Protein AF-0000000077597859 (afdb_homodimer)

Radius of gyration: 34.47 Å; Cα contacts (8 Å, |Δi|>4): 537; chains: 2; bounding box: 109×105×82 Å

Structure (mmCIF, N/CA/C/O backbone):
data_AF-0000000077597859-model_v1
#
loop_
_entity.id
_entity.type
_entity.pdbx_description
1 polymer 'Yeast cell wall synthesis Kre9/Knh1-like N-terminal domain-containing protein'
#
loop_
_atom_site.group_PDB
_atom_site.id
_atom_site.type_symbol
_atom_site.label_atom_id
_atom_site.label_alt_id
_atom_site.label_comp_id
_atom_site.label_asym_id
_atom_site.label_entity_id
_atom_site.label_seq_id
_atom_site.pdbx_PDB_ins_code
_atom_site.Cartn_x
_atom_site.Cartn_y
_atom_site.Cartn_z
_atom_site.occupancy
_atom_site.B_iso_or_equiv
_atom_site.auth_seq_id
_atom_site.auth_comp_id
_atom_site.auth_asym_id
_atom_site.auth_atom_id
_atom_site.pdbx_PDB_model_num
ATOM 1 N N . MET A 1 1 ? -82.062 16.297 66.312 1 35.53 1 MET A N 1
ATOM 2 C CA . MET A 1 1 ? -81.438 15.148 65.688 1 35.53 1 MET A CA 1
ATOM 3 C C . MET A 1 1 ? -80.562 15.562 64.5 1 35.53 1 MET A C 1
ATOM 5 O O . MET A 1 1 ? -81.125 15.883 63.438 1 35.53 1 MET A O 1
ATOM 9 N N . ALA A 1 2 ? -79.5 16.297 64.75 1 47.38 2 ALA A N 1
ATOM 10 C CA . ALA A 1 2 ? -78.5 16.922 63.875 1 47.38 2 ALA A CA 1
ATOM 11 C C . ALA A 1 2 ? -77.875 15.883 62.938 1 47.38 2 ALA A C 1
ATOM 13 O O . ALA A 1 2 ? -77.438 14.828 63.375 1 47.38 2 ALA A O 1
ATOM 14 N N . ARG A 1 3 ? -78.438 15.773 61.75 1 41.66 3 ARG A N 1
ATOM 15 C CA . ARG A 1 3 ? -78 14.922 60.688 1 41.66 3 ARG A CA 1
ATOM 16 C C . ARG A 1 3 ? -76.5 15.203 60.312 1 41.66 3 ARG A C 1
ATOM 18 O O . ARG A 1 3 ? -76.188 16.328 59.969 1 41.66 3 ARG A O 1
ATOM 25 N N . THR A 1 4 ? -75.562 14.57 61 1 46.22 4 THR A N 1
ATOM 26 C CA . THR A 1 4 ? -74.125 14.586 60.75 1 46.22 4 THR A CA 1
ATOM 27 C C . THR A 1 4 ? -73.875 14.156 59.312 1 46.22 4 THR A C 1
ATOM 29 O O . THR A 1 4 ? -74.312 13.109 58.875 1 46.22 4 THR A O 1
ATOM 32 N N . TRP A 1 5 ? -73.938 15.148 58.375 1 50.03 5 TRP A N 1
ATOM 33 C CA . TRP A 1 5 ? -73.562 14.852 56.969 1 50.03 5 TRP A CA 1
ATOM 34 C C . TRP A 1 5 ? -72.188 14.195 56.875 1 50.03 5 TRP A C 1
ATOM 36 O O . TRP A 1 5 ? -71.312 14.539 57.625 1 50.03 5 TRP A O 1
ATOM 46 N N . PRO A 1 6 ? -72.125 12.977 56.344 1 50.69 6 PRO A N 1
ATOM 47 C CA . PRO A 1 6 ? -70.875 12.234 56.156 1 50.69 6 PRO A CA 1
ATOM 48 C C . PRO A 1 6 ? -69.875 13 55.344 1 50.69 6 PRO A C 1
ATOM 50 O O . PRO A 1 6 ? -70.188 13.719 54.406 1 50.69 6 PRO A O 1
ATOM 53 N N . THR A 1 7 ? -68.812 13.562 55.969 1 50.19 7 THR A N 1
ATOM 54 C CA . THR A 1 7 ? -67.625 14.203 55.312 1 50.19 7 THR A CA 1
ATOM 55 C C . THR A 1 7 ? -67 13.273 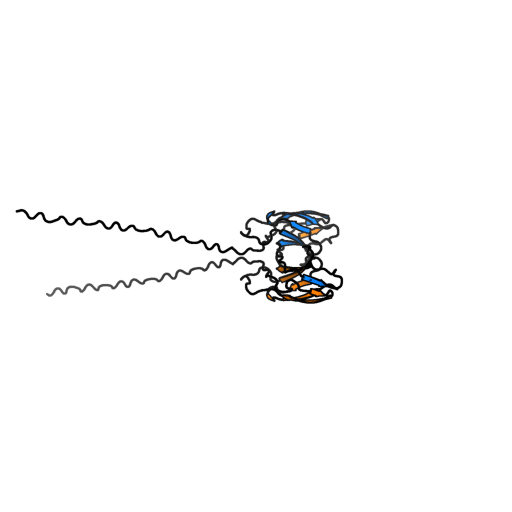54.281 1 50.19 7 THR A C 1
ATOM 57 O O . THR A 1 7 ? -66.688 12.125 54.562 1 50.19 7 THR A O 1
ATOM 60 N N . MET A 1 8 ? -67.5 13.328 53.031 1 46.44 8 MET A N 1
ATOM 61 C CA . MET A 1 8 ? -66.875 12.602 51.906 1 46.44 8 MET A CA 1
ATOM 62 C C . MET A 1 8 ? -65.375 12.828 51.875 1 46.44 8 MET A C 1
ATOM 64 O O . MET A 1 8 ? -64.938 13.969 51.938 1 46.44 8 MET A O 1
ATOM 68 N N . GLN A 1 9 ? -64.5 11.906 52.312 1 47.03 9 GLN A N 1
ATOM 69 C CA . GLN A 1 9 ? -63.031 11.891 52.219 1 47.03 9 GLN A CA 1
ATOM 70 C C . GLN A 1 9 ? -62.562 12.016 50.781 1 47.03 9 GLN A C 1
ATOM 72 O O . GLN A 1 9 ? -63.031 11.273 49.906 1 47.03 9 GLN A O 1
ATOM 77 N N . ALA A 1 10 ? -62.25 13.211 50.281 1 48.88 10 ALA A N 1
ATOM 78 C CA . ALA A 1 10 ? -61.594 13.422 49 1 48.88 10 ALA A CA 1
ATOM 79 C C . ALA A 1 10 ? -60.344 12.57 48.875 1 48.88 10 ALA A C 1
ATOM 81 O O . ALA A 1 10 ? -59.469 12.609 49.75 1 48.88 10 ALA A O 1
ATOM 82 N N . SER A 1 11 ? -60.375 11.328 48.344 1 50.19 11 SER A N 1
ATOM 83 C CA . SER A 1 11 ? -59.25 10.5 48 1 50.19 11 SER A CA 1
ATOM 84 C C . SER A 1 11 ? -58.281 11.25 47.094 1 50.19 11 SER A C 1
ATOM 86 O O . SER A 1 11 ? -58.688 11.852 46.094 1 50.19 11 SER A O 1
ATOM 88 N N . SER A 1 12 ? -57.281 11.992 47.625 1 50.47 12 SER A N 1
ATOM 89 C CA . SER A 1 12 ? -56.156 12.555 46.844 1 50.47 12 SER A CA 1
ATOM 90 C C . SER A 1 12 ? -55.562 11.516 45.906 1 50.47 12 SER A C 1
ATOM 92 O O . SER A 1 12 ? -55.156 10.43 46.344 1 50.47 12 SER A O 1
ATOM 94 N N . PHE A 1 13 ? -55.969 11.344 44.594 1 53.25 13 PHE A N 1
ATOM 95 C CA . PHE A 1 13 ? -55.312 10.562 43.562 1 53.25 13 PHE A CA 1
ATOM 96 C C . PHE A 1 13 ? -53.875 11.047 43.375 1 53.25 13 PHE A C 1
ATOM 98 O O . PHE A 1 13 ? -53.656 12.203 43.031 1 53.25 13 PHE A O 1
ATOM 105 N N . SER A 1 14 ? -52.906 10.664 44.188 1 54.03 14 SER A N 1
ATOM 106 C CA . SER A 1 14 ? -51.5 10.883 43.844 1 54.03 14 SER A CA 1
ATOM 107 C C . SER A 1 14 ? -51.125 10.281 42.5 1 54.03 14 SER A C 1
ATOM 109 O O . SER A 1 14 ? -51.25 9.07 42.312 1 54.03 14 SER A O 1
ATOM 111 N N . ALA A 1 15 ? -51.312 10.977 41.375 1 53.06 15 ALA A N 1
ATOM 112 C CA . ALA A 1 15 ? -50.781 10.555 40.094 1 53.06 15 ALA A CA 1
ATOM 113 C C . ALA A 1 15 ? -49.281 10.242 40.188 1 53.06 15 ALA A C 1
ATOM 115 O O . ALA A 1 15 ? -48.5 11.102 40.594 1 53.06 15 ALA A O 1
ATOM 116 N N . VAL A 1 16 ? -48.906 9.023 40.531 1 57.12 16 VAL A N 1
ATOM 117 C CA . VAL A 1 16 ? -47.531 8.555 40.375 1 57.12 16 VAL A CA 1
ATOM 118 C C . VAL A 1 16 ? -47.031 8.812 38.969 1 57.12 16 VAL A C 1
ATOM 120 O O . VAL A 1 16 ? -47.594 8.273 38 1 57.12 16 VAL A O 1
ATOM 123 N N . LEU A 1 17 ? -46.562 10 38.594 1 59.31 17 LEU A N 1
ATOM 124 C CA . LEU A 1 17 ? -45.844 10.188 37.344 1 59.31 17 LEU A CA 1
ATOM 125 C C . LEU A 1 17 ? -44.719 9.156 37.188 1 59.31 17 LEU A C 1
ATOM 127 O O . LEU A 1 17 ? -43.781 9.164 37.938 1 59.31 17 LEU A O 1
ATOM 131 N N . SER A 1 18 ? -45.062 7.938 36.719 1 59.34 18 SER A N 1
ATOM 132 C CA . SER A 1 18 ? -44 6.996 36.344 1 59.34 18 SER A CA 1
ATOM 133 C C . SER A 1 18 ? -43.031 7.609 35.344 1 59.34 18 SER A C 1
ATOM 135 O O . SER A 1 18 ? -43.469 8.078 34.281 1 59.34 18 SER A O 1
ATOM 137 N N . LEU A 1 19 ? -41.906 8.195 35.75 1 62.03 19 LEU A N 1
ATOM 138 C CA . LEU A 1 19 ? -40.844 8.594 34.875 1 62.03 19 LEU A CA 1
ATOM 139 C C . LEU A 1 19 ? -40.438 7.43 33.969 1 62.03 19 LEU A C 1
ATOM 141 O O . LEU A 1 19 ? -39.938 6.41 34.469 1 62.03 19 LEU A O 1
ATOM 145 N N . LEU A 1 20 ? -41.031 7.246 32.875 1 62.62 20 LEU A N 1
ATOM 146 C CA . LEU A 1 20 ? -40.531 6.34 31.844 1 62.62 20 LEU A CA 1
ATOM 147 C C . LEU A 1 20 ? -39.094 6.676 31.484 1 62.62 20 LEU A C 1
ATOM 149 O O . LEU A 1 20 ? -38.812 7.734 30.922 1 62.62 20 LEU A O 1
ATOM 153 N N . VAL A 1 21 ? -38.062 6.125 32.156 1 61.72 21 VAL A N 1
ATOM 154 C CA . VAL A 1 21 ? -36.688 6.184 31.719 1 61.72 21 VAL A CA 1
ATOM 155 C C . VAL A 1 21 ? -36.562 5.496 30.359 1 61.72 21 VAL A C 1
ATOM 157 O O . VAL A 1 21 ? -36.719 4.281 30.25 1 61.72 21 VAL A O 1
ATOM 160 N N . VAL A 1 22 ? -36.781 6.203 29.25 1 62.19 22 VAL A N 1
ATOM 161 C CA . VAL A 1 22 ? -36.406 5.711 27.938 1 62.19 22 VAL A CA 1
ATOM 162 C C . VAL A 1 22 ? -34.906 5.398 27.891 1 62.19 22 VAL A C 1
ATOM 164 O O . VAL A 1 22 ? -34.094 6.301 28.047 1 62.19 22 VAL A O 1
ATOM 167 N N . ALA A 1 23 ? -34.562 4.141 28.062 1 63.12 23 ALA A N 1
ATOM 168 C CA . ALA A 1 23 ? -33.188 3.688 27.766 1 63.12 23 ALA A CA 1
ATOM 169 C C . ALA A 1 23 ? -32.844 3.969 26.312 1 63.12 23 ALA A C 1
ATOM 171 O O . ALA A 1 23 ? -33.406 3.381 25.391 1 63.12 23 ALA A O 1
ATOM 172 N N . LEU A 1 24 ? -32.312 5.148 25.938 1 62.62 24 LEU A N 1
ATOM 173 C CA . LEU A 1 24 ? -31.688 5.352 24.625 1 62.62 24 LEU A CA 1
ATOM 174 C C . LEU A 1 24 ? -30.594 4.32 24.375 1 62.62 24 LEU A C 1
ATOM 176 O O . LEU A 1 24 ? -29.547 4.352 25.016 1 62.62 24 LEU A O 1
ATOM 180 N N . ALA A 1 25 ? -30.938 3.197 23.875 1 63.53 25 ALA A N 1
ATOM 181 C CA . ALA A 1 25 ? -29.922 2.277 23.359 1 63.53 25 ALA A CA 1
ATOM 182 C C . ALA A 1 25 ? -28.984 2.982 22.375 1 63.53 25 ALA A C 1
ATOM 184 O O . ALA A 1 25 ? -29.422 3.459 21.328 1 63.53 25 ALA A O 1
ATOM 185 N N . SER A 1 26 ? -27.812 3.459 22.781 1 60.69 26 SER A N 1
ATOM 186 C CA . SER A 1 26 ? -26.781 3.957 21.875 1 60.69 26 SER A CA 1
ATOM 187 C C . SER A 1 26 ? -26.453 2.936 20.781 1 60.69 26 SER A C 1
ATOM 189 O O . SER A 1 26 ? -25.953 1.854 21.078 1 60.69 26 SER A O 1
ATOM 191 N N . ILE A 1 27 ? -27.156 2.902 19.719 1 63.97 27 ILE A N 1
ATOM 192 C CA . ILE A 1 27 ? -26.656 2.168 18.562 1 63.97 27 ILE A CA 1
ATOM 193 C C . ILE A 1 27 ? -25.219 2.59 18.266 1 63.97 27 ILE A C 1
ATOM 195 O O . ILE A 1 27 ? -24.953 3.758 17.953 1 63.97 27 ILE A O 1
ATOM 199 N N . VAL A 1 28 ? -24.297 1.981 18.938 1 57.28 28 VAL A N 1
ATOM 200 C CA . VAL A 1 28 ? -22.906 2.189 18.562 1 57.28 28 VAL A CA 1
ATOM 201 C C . VAL A 1 28 ? -22.703 1.793 17.094 1 57.28 28 VAL A C 1
ATOM 203 O O . VAL A 1 28 ? -22.797 0.613 16.75 1 57.28 28 VAL A O 1
ATOM 206 N N . PHE A 1 29 ? -22.969 2.742 16.203 1 62.34 29 PHE A N 1
ATOM 207 C CA . PHE A 1 29 ? -22.484 2.518 14.852 1 62.34 29 PHE A CA 1
ATOM 208 C C . PHE A 1 29 ? -20.969 2.393 14.828 1 62.34 29 PHE A C 1
ATOM 210 O O . PHE A 1 29 ? -20.25 3.273 15.32 1 62.34 29 PHE A O 1
ATOM 217 N N . ALA A 1 30 ? -20.531 1.171 14.75 1 63.47 30 ALA A N 1
ATOM 218 C CA . ALA A 1 30 ? -19.078 1.012 14.57 1 63.47 30 ALA A CA 1
ATOM 219 C C . ALA A 1 30 ? -18.562 1.938 13.477 1 63.47 30 ALA A C 1
ATOM 221 O O . ALA A 1 30 ? -19.094 1.958 12.3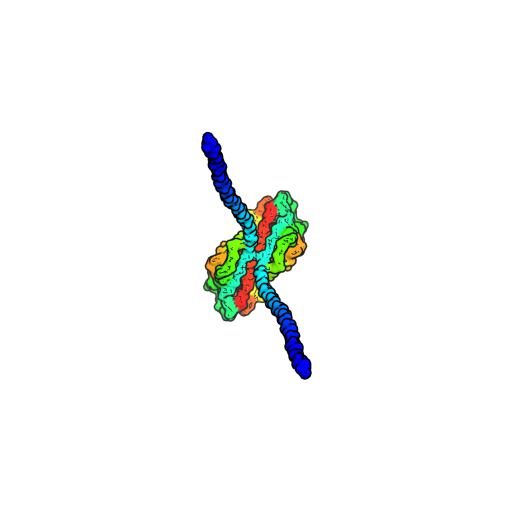67 1 63.47 30 ALA A O 1
ATOM 222 N N . ARG A 1 31 ? -17.781 2.926 13.844 1 71.44 31 ARG A N 1
ATOM 223 C CA . ARG A 1 31 ? -17.156 3.793 12.852 1 71.44 31 ARG A CA 1
ATOM 224 C C . ARG A 1 31 ? -16.312 2.986 11.875 1 71.44 31 ARG A C 1
ATOM 226 O O . ARG A 1 31 ? -15.586 2.074 12.289 1 71.44 31 ARG A O 1
ATOM 233 N N . PRO A 1 32 ? -16.516 3.146 10.672 1 78.06 32 PRO A N 1
ATOM 234 C CA . PRO A 1 32 ? -15.711 2.398 9.695 1 78.06 32 PRO A CA 1
ATOM 235 C C . PRO A 1 32 ? -14.211 2.604 9.883 1 78.06 32 PRO A C 1
ATOM 237 O O . PRO A 1 32 ? -13.766 3.715 10.18 1 78.06 32 PRO A O 1
ATOM 240 N N . THR A 1 33 ? -13.523 1.518 10.023 1 84.19 33 THR A N 1
ATOM 241 C CA . THR A 1 33 ? -12.062 1.599 10.039 1 84.19 33 THR A CA 1
ATOM 242 C C . THR A 1 33 ? -11.547 2.184 8.727 1 84.19 33 THR A C 1
ATOM 244 O O . THR A 1 33 ? -12.219 2.119 7.699 1 84.19 33 THR A O 1
ATOM 247 N N . GLN A 1 34 ? -10.375 2.855 8.836 1 91.5 34 GLN A N 1
ATOM 248 C CA . GLN A 1 34 ? -9.805 3.514 7.668 1 91.5 34 GLN A CA 1
ATOM 249 C C . GLN A 1 34 ? -8.312 3.221 7.547 1 91.5 34 GLN A C 1
ATOM 251 O O . GLN A 1 34 ? -7.637 2.986 8.555 1 91.5 34 GLN A O 1
ATOM 256 N N . ILE A 1 35 ? -7.852 3.197 6.344 1 94.81 35 ILE A N 1
ATOM 257 C CA . ILE A 1 35 ? -6.418 3.154 6.094 1 94.81 35 ILE A CA 1
ATOM 258 C C . ILE A 1 35 ? -5.809 4.535 6.328 1 94.81 35 ILE A C 1
ATOM 260 O O . ILE A 1 35 ? -6.336 5.543 5.852 1 94.81 35 ILE A O 1
ATOM 264 N N . TYR A 1 36 ? -4.766 4.543 7.07 1 96 36 TYR A N 1
ATOM 265 C CA . TYR A 1 36 ? -4.145 5.797 7.477 1 96 36 TYR A CA 1
ATOM 266 C C . TYR A 1 36 ? -2.75 5.938 6.879 1 96 36 TYR A C 1
ATOM 268 O O . TYR A 1 36 ? -1.929 5.023 6.984 1 96 36 TYR A O 1
ATOM 276 N N . VAL A 1 37 ? -2.475 7.043 6.234 1 97.94 37 VAL A N 1
ATOM 277 C CA . VAL A 1 37 ? -1.144 7.391 5.75 1 97.94 37 VAL A CA 1
ATOM 278 C C . VAL A 1 37 ? -0.902 8.891 5.934 1 97.94 37 VAL A C 1
ATOM 280 O O . VAL A 1 37 ? -1.461 9.703 5.199 1 97.94 37 VAL A O 1
ATOM 283 N N . PRO A 1 38 ? -0.101 9.281 6.871 1 98.06 38 PRO A N 1
ATOM 284 C CA . PRO A 1 38 ? 0.152 10.688 7.168 1 98.06 38 PRO A CA 1
ATOM 285 C C . PRO A 1 38 ? 1.161 11.32 6.215 1 98.06 38 PRO A C 1
ATOM 287 O O . PRO A 1 38 ? 1.874 10.609 5.5 1 98.06 38 PRO A O 1
ATOM 290 N N . PRO A 1 39 ? 1.221 12.648 6.145 1 98.25 39 PRO A N 1
ATOM 291 C CA . PRO A 1 39 ? 2.195 13.312 5.273 1 98.25 39 PRO A CA 1
ATOM 292 C C . PRO A 1 39 ? 3.619 13.242 5.824 1 98.25 39 PRO A C 1
ATOM 294 O O . PRO A 1 39 ? 3.826 13.398 7.031 1 98.25 39 PRO A O 1
ATOM 297 N N . LEU A 1 40 ? 4.531 13.039 4.93 1 98.88 40 LEU A N 1
ATOM 298 C CA . LEU A 1 40 ? 5.949 13.039 5.281 1 98.88 40 LEU A CA 1
ATOM 299 C C . LEU A 1 40 ? 6.41 14.438 5.672 1 98.88 40 LEU A C 1
ATOM 301 O O . LEU A 1 40 ? 5.996 15.43 5.059 1 98.88 40 LEU A O 1
ATOM 305 N N . THR A 1 41 ? 7.266 14.469 6.691 1 98.88 41 THR A N 1
ATOM 306 C CA . THR A 1 41 ? 7.832 15.742 7.121 1 98.88 41 THR A CA 1
ATOM 307 C C . THR A 1 41 ? 9.344 15.766 6.902 1 98.88 41 THR A C 1
ATOM 309 O O . THR A 1 41 ? 9.969 16.828 6.953 1 98.88 41 THR A O 1
ATOM 312 N N . SER A 1 42 ? 9.992 14.602 6.742 1 98.75 42 SER A N 1
ATOM 313 C CA . SER A 1 42 ? 11.406 14.469 6.406 1 98.75 42 SER A CA 1
ATOM 314 C C . SER A 1 42 ? 11.633 13.32 5.426 1 98.75 42 SER A C 1
ATOM 316 O O . SER A 1 42 ? 11.062 12.242 5.586 1 98.75 42 SER A O 1
ATOM 318 N N . PRO A 1 43 ? 12.555 13.555 4.441 1 98.81 43 PRO A N 1
ATOM 319 C CA . PRO A 1 43 ? 13.375 14.734 4.141 1 98.81 43 PRO A CA 1
ATOM 320 C C . PRO A 1 43 ? 12.562 15.883 3.549 1 98.81 43 PRO A C 1
ATOM 322 O O . PRO A 1 43 ? 11.555 15.641 2.879 1 98.81 43 PRO A O 1
ATOM 325 N N . SER A 1 44 ? 12.945 17.062 3.816 1 98.56 44 SER A N 1
ATOM 326 C CA . SER A 1 44 ? 12.328 18.234 3.217 1 98.56 44 SER A CA 1
ATOM 327 C C . SER A 1 44 ? 12.859 18.484 1.811 1 98.56 44 SER A C 1
ATOM 329 O O . SER A 1 44 ? 13.875 17.906 1.412 1 98.56 44 SER A O 1
ATOM 331 N N . ALA A 1 45 ? 12.086 19.297 1.095 1 98 45 ALA A N 1
ATOM 332 C CA . ALA A 1 45 ? 12.539 19.703 -0.235 1 98 45 ALA A CA 1
ATOM 333 C C . ALA A 1 45 ? 13.938 20.312 -0.179 1 98 45 ALA A C 1
ATOM 335 O O . ALA A 1 45 ? 14.25 21.094 0.726 1 98 45 ALA A O 1
ATOM 336 N N . GLY A 1 46 ? 14.82 19.859 -1.12 1 96.56 46 GLY A N 1
ATOM 337 C CA . GLY A 1 46 ? 16.156 20.438 -1.222 1 96.56 46 GLY A CA 1
ATOM 338 C C . GLY A 1 46 ? 17.188 19.688 -0.395 1 96.56 46 GLY A C 1
ATOM 339 O O . GLY A 1 46 ? 18.391 19.953 -0.504 1 96.56 46 GLY A O 1
ATOM 340 N N . THR A 1 47 ? 16.734 18.828 0.459 1 98.56 47 THR A N 1
ATOM 341 C CA . THR A 1 47 ? 17.656 18 1.242 1 98.56 47 THR A CA 1
ATOM 342 C C . THR A 1 47 ? 18.562 17.172 0.329 1 98.56 47 THR A C 1
ATOM 344 O O . THR A 1 47 ? 18.156 16.781 -0.762 1 98.56 47 THR A O 1
ATOM 347 N N . SER A 1 48 ? 19.781 16.969 0.717 1 98.75 48 SER A N 1
ATOM 348 C CA . SER A 1 48 ? 20.719 16.078 0.057 1 98.75 48 SER A CA 1
ATOM 349 C C . SER A 1 48 ? 21.172 14.953 0.992 1 98.75 48 SER A C 1
ATOM 351 O O . SER A 1 48 ? 21.672 15.219 2.092 1 98.75 48 SER A O 1
ATOM 353 N N . TRP A 1 49 ? 20.938 13.773 0.63 1 98.81 49 TRP A N 1
ATOM 354 C CA . TRP A 1 49 ? 21.391 12.586 1.351 1 98.81 49 TRP A CA 1
ATOM 355 C C . TRP A 1 49 ? 22.469 11.852 0.565 1 98.81 49 TRP A C 1
ATOM 357 O O . TRP A 1 49 ? 22.531 11.961 -0.662 1 98.81 49 TRP A O 1
ATOM 367 N N . LYS A 1 50 ? 23.297 11.078 1.24 1 98.81 50 LYS A N 1
ATOM 368 C CA . LYS A 1 50 ? 24.359 10.305 0.601 1 98.81 50 LYS A CA 1
ATOM 369 C C . LYS A 1 50 ? 23.953 8.836 0.458 1 98.81 50 LYS A C 1
ATOM 371 O O . LYS A 1 50 ? 23.375 8.258 1.375 1 98.81 50 LYS A O 1
ATOM 376 N N . ALA A 1 51 ? 24.375 8.297 -0.667 1 98.5 51 ALA A N 1
ATOM 377 C CA . ALA A 1 51 ? 24.234 6.852 -0.8 1 98.5 51 ALA A CA 1
ATOM 378 C C . ALA A 1 51 ? 24.953 6.121 0.328 1 98.5 51 ALA A C 1
ATOM 380 O O . ALA A 1 51 ? 26.062 6.52 0.723 1 98.5 51 ALA A O 1
ATOM 381 N N . GLY A 1 52 ? 24.25 5.137 0.851 1 98.62 52 GLY A N 1
ATOM 382 C CA . GLY A 1 52 ? 24.844 4.379 1.944 1 98.62 52 GLY A CA 1
ATOM 383 C C . GLY A 1 52 ? 24.578 4.992 3.307 1 98.62 52 GLY A C 1
ATOM 384 O O . GLY A 1 52 ? 24.797 4.352 4.336 1 98.62 52 GLY A O 1
ATOM 385 N N . GLY A 1 53 ? 24.109 6.164 3.387 1 98.75 53 GLY A N 1
ATOM 386 C CA . GLY A 1 53 ? 23.859 6.867 4.633 1 98.75 53 GLY A CA 1
ATOM 387 C C . GLY A 1 53 ? 22.594 6.402 5.332 1 98.75 53 GLY A C 1
ATOM 388 O O . GLY A 1 53 ? 21.688 5.84 4.695 1 98.75 53 GLY A O 1
ATOM 389 N N . ARG A 1 54 ? 22.578 6.672 6.66 1 98.81 54 ARG A N 1
ATOM 390 C CA . ARG A 1 54 ? 21.406 6.41 7.488 1 98.81 54 ARG A CA 1
ATOM 391 C C . ARG A 1 54 ? 20.703 7.707 7.871 1 98.81 54 ARG A C 1
ATOM 393 O O . ARG A 1 54 ? 21.359 8.695 8.219 1 98.81 54 ARG A O 1
ATOM 400 N N . TYR A 1 55 ? 19.391 7.664 7.773 1 98.88 55 TYR A N 1
ATOM 401 C CA . TYR A 1 55 ? 18.641 8.891 8 1 98.88 55 TYR A CA 1
ATOM 402 C C . TYR A 1 55 ? 17.297 8.586 8.641 1 98.88 55 TYR A C 1
ATOM 404 O O . TYR A 1 55 ? 16.734 7.504 8.445 1 98.88 55 TYR A O 1
ATOM 412 N N . ASN A 1 56 ? 16.781 9.57 9.422 1 98.81 56 ASN A N 1
ATOM 413 C CA . ASN A 1 56 ? 15.43 9.484 9.961 1 98.81 56 ASN A CA 1
ATOM 414 C C . ASN A 1 56 ? 14.398 10.039 8.992 1 98.81 56 ASN A C 1
ATOM 416 O O . ASN A 1 56 ? 14.523 11.18 8.523 1 98.81 56 ASN A O 1
ATOM 420 N N . VAL A 1 57 ? 13.523 9.211 8.648 1 98.94 57 VAL A N 1
ATOM 421 C CA . VAL A 1 57 ? 12.305 9.625 7.957 1 98.94 57 VAL A CA 1
ATOM 422 C C . VAL A 1 57 ? 11.195 9.898 8.969 1 98.94 57 VAL A C 1
ATOM 424 O O . VAL A 1 57 ? 10.93 9.07 9.844 1 98.94 57 VAL A O 1
ATOM 427 N N . THR A 1 58 ? 10.602 11.078 8.914 1 98.94 58 THR A N 1
ATOM 428 C CA . THR A 1 58 ? 9.547 11.414 9.867 1 98.94 58 THR A CA 1
ATOM 429 C C . THR A 1 58 ? 8.258 11.789 9.133 1 98.94 58 THR A C 1
ATOM 431 O O . THR A 1 58 ? 8.289 12.148 7.953 1 98.94 58 THR A O 1
ATOM 434 N N . TRP A 1 59 ? 7.141 11.75 9.781 1 98.88 59 TRP A N 1
ATOM 435 C CA . TRP A 1 59 ? 5.824 12.141 9.289 1 98.88 59 TRP A CA 1
ATOM 436 C C . TRP A 1 59 ? 4.941 12.641 10.43 1 98.88 59 TRP A C 1
ATOM 438 O O . TRP A 1 59 ? 5.25 12.422 11.602 1 98.88 59 TRP A O 1
ATOM 448 N N . ASP A 1 60 ? 3.902 13.32 10.062 1 98.69 60 ASP A N 1
ATOM 449 C CA . ASP A 1 60 ? 3.035 13.992 11.031 1 98.69 60 ASP A CA 1
ATOM 450 C C . ASP A 1 60 ? 1.882 13.086 11.453 1 98.69 60 ASP A C 1
ATOM 452 O O . A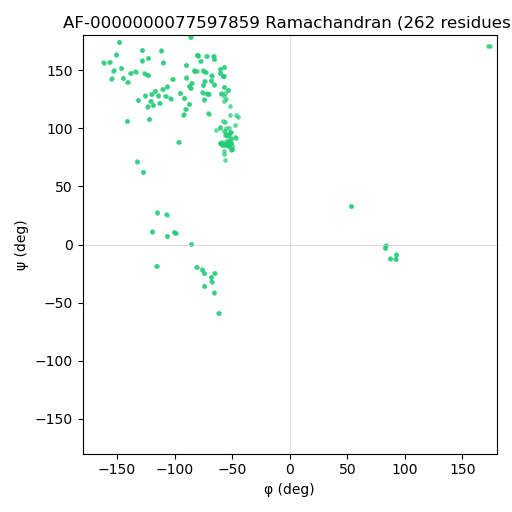SP A 1 60 ? 0.942 12.867 10.688 1 98.69 60 ASP A O 1
ATOM 456 N N . THR A 1 61 ? 1.851 12.617 12.758 1 98.19 61 THR A N 1
ATOM 457 C CA . THR A 1 61 ? 0.801 11.727 13.242 1 98.19 61 THR A CA 1
ATOM 458 C C . THR A 1 61 ? -0.153 12.469 14.172 1 98.19 61 THR A C 1
ATOM 460 O O . THR A 1 61 ? -0.804 11.859 15.023 1 98.19 61 THR A O 1
ATOM 463 N N . SER A 1 62 ? -0.275 13.688 14.039 1 97.38 62 SER A N 1
ATOM 464 C CA . SER A 1 62 ? -1.011 14.508 14.992 1 97.38 62 SER A CA 1
ATOM 465 C C . SER A 1 62 ? -2.518 14.352 14.812 1 97.38 62 SER A C 1
ATOM 467 O O . SER A 1 62 ? -3.293 14.703 15.703 1 97.38 62 SER A O 1
ATOM 469 N N . LYS A 1 63 ? -2.979 13.914 13.633 1 93.25 63 LYS A N 1
ATOM 470 C CA . LYS A 1 63 ? -4.406 13.797 13.359 1 93.25 63 LYS A CA 1
ATOM 471 C C . LYS A 1 63 ? -4.758 12.406 12.844 1 93.25 63 LYS A C 1
ATOM 473 O O . LYS A 1 63 ? -5.312 12.258 11.758 1 93.25 63 LYS A O 1
ATOM 478 N N . PRO A 1 64 ? -4.535 11.43 13.656 1 93.75 64 PRO A N 1
ATOM 479 C CA . PRO A 1 64 ? -4.922 10.086 13.219 1 93.75 64 PRO A CA 1
ATOM 480 C C . PRO A 1 64 ? -6.43 9.859 13.281 1 93.75 64 PRO A C 1
ATOM 482 O O . PRO A 1 64 ? -7.129 10.523 14.047 1 93.75 64 PRO A O 1
ATOM 485 N N . PRO A 1 65 ? -6.91 9.016 12.391 1 90.94 65 PRO A N 1
ATOM 486 C CA . PRO A 1 65 ? -8.305 8.602 12.578 1 90.94 65 PRO A CA 1
ATOM 487 C C . PRO A 1 65 ? -8.508 7.773 13.844 1 90.94 65 PRO A C 1
ATOM 489 O O . PRO A 1 65 ? -7.539 7.293 14.438 1 90.94 65 PRO A O 1
ATOM 492 N N . GLU A 1 66 ? -9.703 7.688 14.258 1 87.06 66 GLU A N 1
ATOM 493 C CA . GLU A 1 66 ? -10.023 6.953 15.477 1 87.06 66 GLU A CA 1
ATOM 494 C C . GLU A 1 66 ? -9.734 5.461 15.312 1 87.06 66 GLU A C 1
ATOM 496 O O . GLU A 1 66 ? -9.258 4.812 16.25 1 87.06 66 GLU A O 1
ATOM 501 N N . ASP A 1 67 ? -10.078 4.953 14.141 1 91.69 67 ASP A N 1
ATOM 502 C CA . ASP A 1 67 ? -9.891 3.525 13.898 1 91.69 67 ASP A CA 1
ATOM 503 C C . ASP A 1 67 ? -9.023 3.287 12.664 1 91.69 67 ASP A C 1
ATOM 505 O O . ASP A 1 67 ? -9.398 3.668 11.555 1 91.69 67 ASP A O 1
ATOM 509 N N . ILE A 1 68 ? -7.922 2.674 12.891 1 94.75 68 ILE A N 1
ATOM 510 C CA . ILE A 1 68 ? -7 2.326 11.812 1 94.75 68 ILE A CA 1
ATOM 511 C C . ILE A 1 68 ? -7.129 0.842 11.484 1 94.75 68 ILE A C 1
ATOM 513 O O . ILE A 1 68 ? -7.02 -0.01 12.367 1 94.75 68 ILE A O 1
ATOM 517 N N . THR A 1 69 ? -7.379 0.589 10.227 1 94.12 69 THR A N 1
ATOM 518 C CA . THR A 1 69 ? -7.586 -0.782 9.773 1 94.12 69 THR A CA 1
ATOM 519 C C . THR A 1 69 ? -6.34 -1.627 10.016 1 94.12 69 THR A C 1
ATOM 521 O O . THR A 1 69 ? -6.414 -2.684 10.648 1 94.12 69 THR A O 1
ATOM 524 N N . ASN A 1 70 ? -5.168 -1.263 9.453 1 96.25 70 ASN A N 1
ATOM 525 C CA . ASN A 1 70 ? -3.842 -1.849 9.625 1 96.25 70 ASN A CA 1
ATOM 526 C C . ASN A 1 70 ? -2.818 -0.803 10.055 1 96.25 70 ASN A C 1
ATOM 528 O O . ASN A 1 70 ? -2.645 0.216 9.383 1 96.25 70 ASN A O 1
ATOM 532 N N . ASP A 1 71 ? -2.082 -1.013 11.078 1 97.56 71 ASP A N 1
ATOM 533 C CA . ASP A 1 71 ? -1.278 0.047 11.68 1 97.56 71 ASP A CA 1
ATOM 534 C C . ASP A 1 71 ? 0.177 -0.042 11.227 1 97.56 71 ASP A C 1
ATOM 536 O O . ASP A 1 71 ? 1.059 0.576 11.828 1 97.56 71 ASP A O 1
ATOM 540 N N . ARG A 1 72 ? 0.472 -0.863 10.258 1 98.5 72 ARG A N 1
ATOM 541 C CA . ARG A 1 72 ? 1.837 -1.013 9.758 1 98.5 72 ARG A CA 1
ATOM 542 C C . ARG A 1 72 ? 2.113 -0.039 8.617 1 98.5 72 ARG A C 1
ATOM 544 O O . ARG A 1 72 ? 1.186 0.426 7.957 1 98.5 72 ARG A O 1
ATOM 551 N N . GLY A 1 73 ? 3.348 0.33 8.406 1 98.75 73 GLY A N 1
ATOM 552 C CA . GLY A 1 73 ? 3.775 1.221 7.34 1 98.75 73 GLY A CA 1
ATOM 553 C C . GLY A 1 73 ? 4.914 0.656 6.512 1 98.75 73 GLY A C 1
ATOM 554 O O . GLY A 1 73 ? 5.48 -0.385 6.852 1 98.75 73 GLY A O 1
ATOM 555 N N . ARG A 1 74 ? 5.125 1.327 5.414 1 98.81 74 ARG A N 1
ATOM 556 C CA . ARG A 1 74 ? 6.215 1.048 4.484 1 98.81 74 ARG A CA 1
ATOM 557 C C . ARG A 1 74 ? 6.742 2.332 3.857 1 98.81 74 ARG A C 1
ATOM 559 O O . ARG A 1 74 ? 5.965 3.24 3.545 1 98.81 74 ARG A O 1
ATOM 566 N N . VAL A 1 75 ? 8.047 2.402 3.639 1 98.94 75 VAL A N 1
ATOM 567 C CA . VAL A 1 75 ? 8.688 3.504 2.928 1 98.94 75 VAL A CA 1
ATOM 568 C C . VAL A 1 75 ? 9.414 2.973 1.693 1 98.94 75 VAL A C 1
ATOM 570 O O . VAL A 1 75 ? 10.227 2.047 1.793 1 98.94 75 VAL A O 1
ATOM 573 N N . VAL A 1 76 ? 9.125 3.607 0.604 1 98.75 76 VAL A N 1
ATOM 574 C CA . VAL A 1 76 ? 9.766 3.223 -0.65 1 98.75 76 VAL A CA 1
ATOM 575 C C . VAL A 1 76 ? 10.422 4.445 -1.29 1 98.75 76 VAL A C 1
ATOM 577 O O . VAL A 1 76 ? 9.977 5.578 -1.082 1 98.75 76 VAL A O 1
ATOM 580 N N . LEU A 1 77 ? 11.531 4.113 -1.953 1 98.81 77 LEU A N 1
ATOM 581 C CA . LEU A 1 77 ? 12.203 5.133 -2.748 1 98.81 77 LEU A CA 1
ATOM 582 C C . LEU A 1 77 ? 11.602 5.219 -4.145 1 98.81 77 LEU A C 1
ATOM 584 O O . LEU A 1 77 ? 11.328 4.195 -4.773 1 98.81 77 LEU A O 1
ATOM 588 N N . ALA A 1 78 ? 11.359 6.414 -4.594 1 98.56 78 ALA A N 1
ATOM 589 C CA . ALA A 1 78 ? 10.906 6.656 -5.965 1 98.56 78 ALA A CA 1
ATOM 590 C C . ALA A 1 78 ? 11.859 7.609 -6.688 1 98.56 78 ALA A C 1
ATOM 592 O O . ALA A 1 78 ? 12.469 8.477 -6.066 1 98.56 78 ALA A O 1
ATOM 593 N N . ARG A 1 79 ? 11.977 7.359 -7.922 1 97.44 79 ARG A N 1
ATOM 594 C CA . ARG A 1 79 ? 12.688 8.258 -8.82 1 97.44 79 ARG A CA 1
ATOM 595 C C . ARG A 1 79 ? 11.875 8.539 -10.078 1 97.44 79 ARG A C 1
ATOM 597 O O . ARG A 1 79 ? 11.469 7.613 -10.781 1 97.44 79 ARG A O 1
ATOM 604 N N . ASP A 1 80 ? 11.641 9.797 -10.344 1 94.44 80 ASP A N 1
ATOM 605 C CA . ASP A 1 80 ? 10.852 10.211 -11.508 1 94.44 80 ASP A CA 1
ATOM 606 C C . ASP A 1 80 ? 9.5 9.5 -11.531 1 94.44 80 ASP A C 1
ATOM 608 O O . ASP A 1 80 ? 9.078 9.008 -12.578 1 94.44 80 ASP A O 1
ATOM 612 N N . GLY A 1 81 ? 8.945 9.234 -10.367 1 92.38 81 GLY A N 1
ATOM 613 C CA . GLY A 1 81 ? 7.605 8.688 -10.258 1 92.38 81 GLY A CA 1
ATOM 614 C C . GLY A 1 81 ? 7.582 7.172 -10.211 1 92.38 81 GLY A C 1
ATOM 615 O O . GLY A 1 81 ? 6.531 6.57 -9.984 1 92.38 81 GLY A O 1
ATOM 616 N N . LEU A 1 82 ? 8.742 6.59 -10.445 1 95.5 82 LEU A N 1
ATOM 617 C CA . LEU A 1 82 ? 8.82 5.133 -10.414 1 95.5 82 LEU A CA 1
ATOM 618 C C . LEU A 1 82 ? 9.172 4.633 -9.023 1 95.5 82 LEU A C 1
ATOM 620 O O . LEU A 1 82 ? 10.258 4.914 -8.516 1 95.5 82 LEU A O 1
ATOM 624 N N . GLN A 1 83 ? 8.273 3.889 -8.422 1 97.75 83 GLN A N 1
ATOM 625 C CA . GLN A 1 83 ? 8.43 3.393 -7.055 1 97.75 83 GLN A CA 1
ATOM 626 C C . GLN A 1 83 ? 9.172 2.057 -7.035 1 97.75 83 GLN A C 1
ATOM 628 O O . GLN A 1 83 ? 8.93 1.195 -7.883 1 97.75 83 GLN A O 1
ATOM 633 N N . ASP A 1 84 ? 10.094 1.906 -6.129 1 97.69 84 ASP A N 1
ATOM 634 C CA . ASP A 1 84 ? 10.797 0.639 -5.977 1 97.69 84 ASP A CA 1
ATOM 635 C C . ASP A 1 84 ? 10.18 -0.211 -4.871 1 97.69 84 ASP A C 1
ATOM 637 O O . ASP A 1 84 ? 10.68 -0.241 -3.748 1 97.69 84 ASP A O 1
ATOM 641 N N . HIS A 1 85 ? 9.195 -1.011 -5.246 1 97.5 85 HIS A N 1
ATOM 642 C CA . HIS A 1 85 ? 8.484 -1.846 -4.281 1 97.5 85 HIS A CA 1
ATOM 643 C C . HIS A 1 85 ? 9.266 -3.115 -3.971 1 97.5 85 HIS A C 1
ATOM 645 O O . HIS A 1 85 ? 8.984 -3.799 -2.984 1 97.5 85 HIS A O 1
ATOM 651 N N . ALA A 1 86 ? 10.188 -3.482 -4.812 1 96.75 86 ALA A N 1
ATOM 652 C CA . ALA A 1 86 ? 10.969 -4.699 -4.621 1 96.75 86 ALA A CA 1
ATOM 653 C C . ALA A 1 86 ? 12 -4.52 -3.512 1 96.75 86 ALA A C 1
ATOM 655 O O . ALA A 1 86 ? 12.422 -5.492 -2.881 1 96.75 86 ALA A O 1
ATOM 656 N N . HIS A 1 87 ? 12.406 -3.254 -3.25 1 97.81 87 HIS A N 1
ATOM 657 C CA . HIS A 1 87 ? 13.406 -2.955 -2.232 1 97.81 87 HIS A CA 1
ATOM 658 C C . HIS A 1 87 ? 12.961 -1.808 -1.335 1 97.81 87 HIS A C 1
ATOM 660 O O . HIS A 1 87 ? 13.539 -0.721 -1.372 1 97.81 87 HIS A O 1
ATOM 666 N N . PRO A 1 88 ? 12.008 -2.039 -0.505 1 98.69 88 PRO A N 1
ATOM 667 C CA . PRO A 1 88 ? 11.609 -0.969 0.413 1 98.69 88 PRO A CA 1
ATOM 668 C C . PRO A 1 88 ? 12.742 -0.53 1.336 1 98.69 88 PRO A C 1
ATOM 670 O O . PRO A 1 88 ? 13.578 -1.351 1.733 1 98.69 88 PRO A O 1
ATOM 673 N N . LEU A 1 89 ? 12.727 0.726 1.659 1 98.94 89 LEU A N 1
ATOM 674 C CA . LEU A 1 89 ? 13.719 1.216 2.605 1 98.94 89 LEU A CA 1
ATOM 675 C C . LEU A 1 89 ? 13.391 0.766 4.023 1 98.94 89 LEU A C 1
ATOM 677 O O . LEU A 1 89 ? 14.289 0.554 4.84 1 98.94 89 LEU A O 1
ATOM 681 N N . ALA A 1 90 ? 12.172 0.694 4.387 1 98.88 90 ALA A N 1
ATOM 682 C CA . ALA A 1 90 ? 11.648 0.193 5.656 1 98.88 90 ALA A CA 1
ATOM 683 C C . ALA A 1 90 ? 10.227 -0.339 5.496 1 98.88 90 ALA A C 1
ATOM 685 O O . ALA A 1 90 ? 9.469 0.151 4.66 1 98.88 90 ALA A O 1
ATOM 686 N N . GLU A 1 91 ? 9.875 -1.308 6.277 1 98.44 91 GLU A N 1
ATOM 687 C CA . GLU A 1 91 ? 8.516 -1.844 6.25 1 98.44 91 GLU A CA 1
ATOM 688 C C . GLU A 1 91 ? 8.164 -2.521 7.57 1 98.44 91 GLU A C 1
ATOM 690 O O . GLU A 1 91 ? 9.055 -2.904 8.336 1 98.44 91 GLU A O 1
ATOM 695 N N . GLY A 1 92 ? 6.828 -2.613 7.82 1 98.31 92 GLY A N 1
ATOM 696 C CA . GLY A 1 92 ? 6.316 -3.355 8.961 1 98.31 92 GLY A CA 1
ATOM 697 C C . GLY A 1 92 ? 6.332 -2.553 10.25 1 98.31 92 GLY A C 1
ATOM 698 O O . GLY A 1 92 ? 5.883 -3.035 11.289 1 98.31 92 GLY A O 1
ATOM 699 N N . PHE A 1 93 ? 6.84 -1.349 10.242 1 98.81 93 PHE A N 1
ATOM 700 C CA . PHE A 1 93 ? 6.863 -0.506 11.43 1 98.81 93 PHE A CA 1
ATOM 701 C C . PHE A 1 93 ? 5.465 0.003 11.766 1 98.81 93 PHE A C 1
ATOM 703 O O . PHE A 1 93 ? 4.566 -0.041 10.922 1 98.81 93 PHE A O 1
ATOM 710 N N . LEU A 1 94 ? 5.32 0.472 13.039 1 98.69 94 LEU A N 1
ATOM 711 C CA . LEU A 1 94 ? 4.051 1.084 13.414 1 98.69 94 LEU A CA 1
ATOM 712 C C . LEU A 1 94 ? 3.922 2.48 12.812 1 98.69 94 LEU A C 1
ATOM 714 O O . LEU A 1 94 ? 4.777 3.34 13.039 1 98.69 94 LEU A O 1
ATOM 718 N N . ILE A 1 95 ? 2.863 2.695 12.102 1 98.62 95 ILE A N 1
ATOM 719 C CA . ILE A 1 95 ? 2.682 3.949 11.375 1 98.62 95 ILE A CA 1
ATOM 720 C C . ILE A 1 95 ? 2.543 5.102 12.367 1 98.62 95 ILE A C 1
ATOM 722 O O . ILE A 1 95 ? 2.891 6.242 12.055 1 98.62 95 ILE A O 1
ATOM 726 N N . LEU A 1 96 ? 2.119 4.852 13.57 1 98.56 96 LEU A N 1
ATOM 727 C CA . LEU A 1 96 ? 1.898 5.891 14.57 1 98.56 96 LEU A CA 1
ATOM 728 C C . LEU A 1 96 ? 3.191 6.215 15.312 1 98.56 96 LEU A C 1
ATOM 730 O O . LEU A 1 96 ? 3.23 7.145 16.125 1 98.56 96 LEU A O 1
ATOM 734 N N . ASP A 1 97 ? 4.281 5.562 14.961 1 98.62 97 ASP A N 1
ATOM 735 C CA . ASP A 1 97 ? 5.574 5.895 15.555 1 98.62 97 ASP A CA 1
ATOM 736 C C . ASP A 1 97 ? 6.051 7.27 15.102 1 98.62 97 ASP A C 1
ATOM 738 O O . ASP A 1 97 ? 6.82 7.93 15.805 1 98.62 97 ASP A O 1
ATOM 742 N N . GLY A 1 98 ? 5.656 7.621 13.875 1 98.88 98 GLY A N 1
ATOM 743 C CA . GLY A 1 98 ? 5.973 8.953 13.383 1 98.88 98 GLY A CA 1
ATOM 744 C C . GLY A 1 98 ? 7.375 9.062 12.82 1 98.88 98 GLY A C 1
ATOM 745 O O . GLY A 1 98 ? 7.789 10.141 12.375 1 98.88 98 GLY A O 1
ATOM 746 N N . ARG A 1 99 ? 8.117 7.992 12.867 1 98.88 99 ARG A N 1
ATOM 747 C CA . ARG A 1 99 ? 9.484 8.008 12.367 1 98.88 99 ARG A CA 1
ATOM 748 C C . ARG A 1 99 ? 9.992 6.594 12.109 1 98.88 99 ARG A C 1
ATOM 750 O O . ARG A 1 99 ? 9.484 5.633 12.688 1 98.88 99 ARG A O 1
ATOM 757 N N . VAL A 1 100 ? 10.945 6.465 11.258 1 98.94 100 VAL A 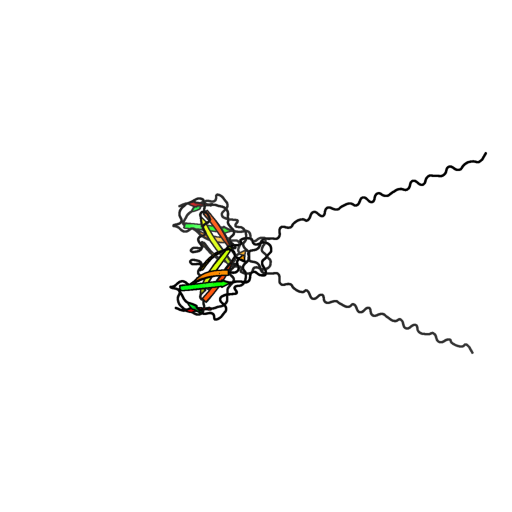N 1
ATOM 758 C CA . VAL A 1 100 ? 11.711 5.242 11.031 1 98.94 100 VAL A CA 1
ATOM 759 C C . VAL A 1 100 ? 13.086 5.59 10.469 1 98.94 100 VAL A C 1
ATOM 761 O O . VAL A 1 100 ? 13.227 6.555 9.711 1 98.94 100 VAL A O 1
ATOM 764 N N . GLU A 1 101 ? 14.07 4.871 10.867 1 98.94 101 GLU A N 1
ATOM 765 C CA . GLU A 1 101 ? 15.383 5.035 10.266 1 98.94 101 GLU A CA 1
ATOM 766 C C . GLU A 1 101 ? 15.523 4.195 8.992 1 98.94 101 GLU A C 1
ATOM 768 O O . GLU A 1 101 ? 15.086 3.043 8.961 1 98.94 101 GLU A O 1
ATOM 773 N N . VAL A 1 102 ? 16.156 4.816 8.008 1 98.94 102 VAL A N 1
ATOM 774 C CA . VAL A 1 102 ? 16.375 4.098 6.758 1 98.94 102 VAL A CA 1
ATOM 775 C C . VAL A 1 102 ? 17.844 4.18 6.363 1 98.94 102 VAL A C 1
ATOM 777 O O . VAL A 1 102 ? 18.578 5.059 6.836 1 98.94 102 VAL A O 1
ATOM 780 N N . THR A 1 103 ? 18.234 3.236 5.543 1 98.88 103 THR A N 1
ATOM 781 C CA . THR A 1 103 ? 19.531 3.279 4.875 1 98.88 103 THR A CA 1
ATOM 782 C C . THR A 1 103 ? 19.375 3.449 3.369 1 98.88 103 THR A C 1
ATOM 784 O O . THR A 1 103 ? 18.656 2.674 2.729 1 98.88 103 THR A O 1
ATOM 787 N N . ILE A 1 104 ? 19.953 4.484 2.861 1 98.88 104 ILE A N 1
ATOM 788 C CA . ILE A 1 104 ? 19.969 4.621 1.409 1 98.88 104 ILE A CA 1
ATOM 789 C C . ILE A 1 104 ? 20.938 3.598 0.809 1 98.88 104 ILE A C 1
ATOM 791 O O . ILE A 1 104 ? 22.094 3.496 1.231 1 98.88 104 ILE A O 1
ATOM 795 N N . PRO A 1 105 ? 20.422 2.861 -0.212 1 98.25 105 PRO A N 1
ATOM 796 C CA . PRO A 1 105 ? 21.328 1.855 -0.789 1 98.25 105 PRO A CA 1
ATOM 797 C C . PRO A 1 105 ? 22.625 2.457 -1.324 1 98.25 105 PRO A C 1
ATOM 799 O O . PRO A 1 105 ? 22.609 3.543 -1.911 1 98.25 105 PRO A O 1
ATOM 802 N N . LYS A 1 106 ? 23.672 1.694 -1.168 1 97.88 106 LYS A N 1
ATOM 803 C CA . LYS A 1 106 ? 25 2.184 -1.562 1 97.88 106 LYS A CA 1
ATOM 804 C C . LYS A 1 106 ? 25.094 2.324 -3.078 1 97.88 106 LYS A C 1
ATOM 806 O O . LYS A 1 106 ? 25.844 3.172 -3.58 1 97.88 106 LYS A O 1
ATOM 811 N N . ASP A 1 107 ? 24.359 1.561 -3.807 1 97.19 107 ASP A N 1
ATOM 812 C CA . ASP A 1 107 ? 24.531 1.484 -5.254 1 97.19 107 ASP A CA 1
ATOM 813 C C . ASP A 1 107 ? 23.469 2.334 -5.969 1 97.19 107 ASP A C 1
ATOM 815 O O . ASP A 1 107 ? 23.328 2.248 -7.188 1 97.19 107 ASP A O 1
ATOM 819 N N . VAL A 1 108 ? 22.781 3.117 -5.188 1 96.88 108 VAL A N 1
ATOM 820 C CA . VAL A 1 108 ? 21.781 3.98 -5.797 1 96.88 108 VAL A CA 1
ATOM 821 C C . VAL A 1 108 ? 22.453 5.012 -6.695 1 96.88 108 VAL A C 1
ATOM 823 O O . VAL A 1 108 ? 23.516 5.555 -6.344 1 96.88 108 VAL A O 1
ATOM 826 N N . GLN A 1 109 ? 21.859 5.25 -7.879 1 96.69 109 GLN A N 1
ATOM 827 C CA . GLN A 1 109 ? 22.391 6.281 -8.766 1 96.69 109 GLN A CA 1
ATOM 828 C C . GLN A 1 109 ? 22.125 7.676 -8.211 1 96.69 109 GLN A C 1
ATOM 830 O O . GLN A 1 109 ? 21 7.992 -7.832 1 96.69 109 GLN A O 1
ATOM 835 N N . PRO A 1 110 ? 23.203 8.445 -8.172 1 97.88 110 PRO A N 1
ATOM 836 C CA . PRO A 1 110 ? 22.953 9.828 -7.738 1 97.88 110 PRO A CA 1
ATOM 837 C C . PRO A 1 110 ? 21.922 10.539 -8.609 1 97.88 110 PRO A C 1
ATOM 839 O O . PRO A 1 110 ? 21.734 10.18 -9.773 1 97.88 110 PRO A O 1
ATOM 842 N N . GLY A 1 111 ? 21.234 11.523 -8.008 1 97.94 111 GLY A N 1
ATOM 843 C CA . GLY A 1 111 ? 20.219 12.273 -8.734 1 97.94 111 GLY A CA 1
ATOM 844 C C . GLY A 1 111 ? 19.422 13.219 -7.859 1 97.94 111 GLY A C 1
ATOM 845 O O . GLY A 1 111 ? 19.516 13.164 -6.633 1 97.94 111 GLY A O 1
ATOM 846 N N . ASN A 1 112 ? 18.594 14.086 -8.484 1 97.56 112 ASN A N 1
ATOM 847 C CA . ASN A 1 112 ? 17.891 15.125 -7.75 1 97.56 112 ASN A CA 1
ATOM 848 C C . ASN A 1 112 ? 16.375 14.984 -7.879 1 97.56 112 ASN A C 1
ATOM 850 O O . ASN A 1 112 ? 15.633 15.891 -7.516 1 97.56 112 ASN A O 1
ATOM 854 N N . ALA A 1 113 ? 15.961 13.93 -8.367 1 97.5 113 ALA A N 1
ATOM 855 C CA . ALA A 1 113 ? 14.531 13.727 -8.602 1 97.5 113 ALA A CA 1
ATOM 856 C C . ALA A 1 113 ? 13.984 12.594 -7.742 1 97.5 113 ALA A C 1
ATOM 858 O O . ALA A 1 113 ? 13.047 11.898 -8.133 1 97.5 113 ALA A O 1
ATOM 859 N N . TYR A 1 114 ? 14.664 12.414 -6.59 1 98.69 114 TYR A N 1
ATOM 860 C CA . TYR A 1 114 ? 14.219 11.352 -5.695 1 98.69 114 TYR A CA 1
ATOM 861 C C . TYR A 1 114 ? 13.062 11.82 -4.82 1 98.69 114 TYR A C 1
ATOM 863 O O . TYR A 1 114 ? 12.945 13.016 -4.523 1 98.69 114 TYR A O 1
ATOM 871 N N . GLN A 1 115 ? 12.195 10.945 -4.449 1 98.75 115 GLN A N 1
ATOM 872 C CA . GLN A 1 115 ? 11.156 11.117 -3.439 1 98.75 115 GLN A CA 1
ATOM 873 C C . GLN A 1 115 ? 11.039 9.883 -2.557 1 98.75 115 GLN A C 1
ATOM 875 O O . GLN A 1 115 ? 11.344 8.766 -2.992 1 98.75 115 GLN A O 1
ATOM 880 N N . LEU A 1 116 ? 10.688 10.125 -1.314 1 98.94 116 LEU A N 1
ATOM 881 C CA . LEU A 1 116 ? 10.172 9.039 -0.494 1 98.94 116 LEU A CA 1
ATOM 882 C C . LEU A 1 116 ? 8.656 8.93 -0.623 1 98.94 116 LEU A C 1
ATOM 884 O O . LEU A 1 116 ? 7.965 9.945 -0.779 1 98.94 116 LEU A O 1
ATOM 888 N N . VAL A 1 117 ? 8.172 7.762 -0.614 1 98.94 117 VAL A N 1
ATOM 889 C CA . VAL A 1 117 ? 6.734 7.504 -0.568 1 98.94 117 VAL A CA 1
ATOM 890 C C . VAL A 1 117 ? 6.395 6.688 0.679 1 98.94 117 VAL A C 1
ATOM 892 O O . VAL A 1 117 ? 6.984 5.633 0.917 1 98.94 117 VAL A O 1
ATOM 895 N N . LEU A 1 118 ? 5.508 7.203 1.496 1 98.94 118 LEU A N 1
ATOM 896 C CA . LEU A 1 118 ? 4.996 6.52 2.682 1 98.94 118 LEU A CA 1
ATOM 897 C C . LEU A 1 118 ? 3.686 5.809 2.377 1 98.94 118 LEU A C 1
ATOM 899 O O . LEU A 1 118 ? 2.793 6.383 1.749 1 98.94 118 LEU A O 1
ATOM 903 N N . PHE A 1 119 ? 3.604 4.574 2.752 1 98.75 119 PHE A N 1
ATOM 904 C CA . PHE A 1 119 ? 2.381 3.793 2.611 1 98.75 119 PHE A CA 1
ATOM 905 C C . PHE A 1 119 ? 1.854 3.359 3.975 1 98.75 119 PHE A C 1
ATOM 907 O O . PHE A 1 119 ? 2.615 2.879 4.816 1 98.75 119 PHE A O 1
ATOM 914 N N . GLY A 1 120 ? 0.591 3.562 4.176 1 98.56 120 GLY A N 1
ATOM 915 C CA . GLY A 1 120 ? -0.111 2.736 5.145 1 98.56 120 GLY A CA 1
ATOM 916 C C . GLY A 1 120 ? -0.539 1.394 4.586 1 98.56 120 GLY A C 1
ATOM 917 O O . GLY A 1 120 ? -0.848 1.279 3.398 1 98.56 120 GLY A O 1
ATOM 918 N N . ASP A 1 121 ? -0.589 0.425 5.418 1 98.19 121 ASP A N 1
ATOM 919 C CA . ASP A 1 121 ? -0.968 -0.906 4.953 1 98.19 121 ASP A CA 1
ATOM 920 C C . ASP A 1 121 ? -2.449 -0.959 4.586 1 98.19 121 ASP A C 1
ATOM 922 O O . ASP A 1 121 ? -3.314 -0.895 5.465 1 98.19 121 ASP A O 1
ATOM 926 N N . SER A 1 122 ? -2.715 -1.123 3.33 1 98.12 122 SER A N 1
ATOM 927 C CA . SER A 1 122 ? -4.082 -1.207 2.834 1 98.12 122 SER A CA 1
ATOM 928 C C . SER A 1 122 ? -4.445 -2.637 2.445 1 98.12 122 SER A C 1
ATOM 930 O O . SER A 1 122 ? -5.5 -2.879 1.857 1 98.12 122 SER A O 1
ATOM 932 N N . GLY A 1 123 ? -3.6 -3.529 2.738 1 98.5 123 GLY A N 1
ATOM 933 C CA . GLY A 1 123 ? -3.814 -4.902 2.301 1 98.5 123 GLY A CA 1
ATOM 934 C C . GLY A 1 123 ? -5.105 -5.5 2.83 1 98.5 123 GLY A C 1
ATOM 935 O O . GLY A 1 123 ? -5.387 -5.426 4.027 1 98.5 123 GLY A O 1
ATOM 936 N N . ASN A 1 124 ? -5.879 -6.074 1.938 1 98.5 124 ASN A N 1
ATOM 937 C CA . ASN A 1 124 ? -7.094 -6.824 2.236 1 98.5 124 ASN A CA 1
ATOM 938 C C . ASN A 1 124 ? -7.012 -8.25 1.708 1 98.5 124 ASN A C 1
ATOM 940 O O . ASN A 1 124 ? -7.125 -8.477 0.502 1 98.5 124 ASN A O 1
ATOM 944 N N . TYR A 1 125 ? -6.879 -9.172 2.57 1 98.5 125 TYR A N 1
ATOM 945 C CA . TYR A 1 125 ? -6.645 -10.57 2.221 1 98.5 125 TYR A CA 1
ATOM 946 C C . TYR A 1 125 ? -7.926 -11.227 1.72 1 98.5 125 TYR A C 1
ATOM 948 O O . TYR A 1 125 ? -9 -11.016 2.281 1 98.5 125 TYR A O 1
ATOM 956 N N . GLY A 1 126 ? -7.75 -12.008 0.658 1 98.69 126 GLY A N 1
ATOM 957 C CA . GLY A 1 126 ? -8.797 -12.945 0.276 1 98.69 126 GLY A CA 1
ATOM 958 C C . GLY A 1 126 ? -8.695 -14.273 0.995 1 98.69 126 GLY A C 1
ATOM 959 O O . GLY A 1 126 ? -7.801 -14.477 1.822 1 98.69 126 GLY A O 1
ATOM 960 N N . PRO A 1 127 ? -9.641 -15.117 0.679 1 98.25 127 PRO A N 1
ATOM 961 C CA . PRO A 1 127 ? -9.609 -16.469 1.264 1 98.25 127 PRO A CA 1
ATOM 962 C C . PRO A 1 127 ? -8.414 -17.281 0.779 1 98.25 127 PRO A C 1
ATOM 964 O O . PRO A 1 127 ? -7.824 -16.969 -0.259 1 98.25 127 PRO A O 1
ATOM 967 N N . ARG A 1 128 ? -8.094 -18.297 1.558 1 98.5 128 ARG A N 1
ATOM 968 C CA . ARG A 1 128 ? -7.059 -19.219 1.112 1 98.5 128 ARG A CA 1
ATOM 969 C C . ARG A 1 128 ? -7.535 -20.031 -0.09 1 98.5 128 ARG A C 1
ATOM 971 O O . ARG A 1 128 ? -8.703 -20.406 -0.17 1 98.5 128 ARG A O 1
ATOM 978 N N . PHE A 1 129 ? -6.547 -20.312 -0.949 1 98.75 129 PHE A N 1
ATOM 979 C CA . PHE A 1 129 ? -6.816 -21.141 -2.119 1 98.75 129 PHE A CA 1
ATOM 980 C C . PHE A 1 129 ? -5.586 -21.953 -2.504 1 98.75 129 PHE A C 1
ATOM 982 O O . PHE A 1 129 ? -4.535 -21.828 -1.873 1 98.75 129 PHE A O 1
ATOM 989 N N . THR A 1 130 ? -5.754 -22.844 -3.498 1 98.69 130 THR A N 1
ATOM 990 C CA . THR A 1 130 ? -4.719 -23.797 -3.885 1 98.69 130 THR A CA 1
ATOM 991 C C . THR A 1 130 ? -4.152 -23.453 -5.258 1 98.69 130 THR A C 1
ATOM 993 O O . THR A 1 130 ? -4.895 -23.062 -6.16 1 98.69 130 THR A O 1
ATOM 996 N N . ILE A 1 131 ? -2.9 -23.469 -5.379 1 98.69 131 ILE A N 1
ATOM 997 C CA . ILE A 1 131 ? -2.254 -23.438 -6.688 1 98.69 131 ILE A CA 1
ATOM 998 C C . ILE A 1 131 ? -1.652 -24.812 -7 1 98.69 131 ILE A C 1
ATOM 1000 O O . ILE A 1 131 ? -0.938 -25.375 -6.172 1 98.69 131 ILE A O 1
ATOM 1004 N N . THR A 1 132 ? -1.971 -25.281 -8.078 1 98.5 132 THR A N 1
ATOM 1005 C CA . THR A 1 132 ? -1.48 -26.578 -8.547 1 98.5 132 THR A CA 1
ATOM 1006 C C . THR A 1 132 ? -0.545 -26.406 -9.742 1 98.5 132 THR A C 1
ATOM 1008 O O . THR A 1 132 ? -0.418 -25.297 -10.281 1 98.5 132 THR A O 1
ATOM 1011 N N . LYS A 1 133 ? 0.225 -27.516 -10.125 1 94.38 133 LYS A N 1
ATOM 1012 C CA . LYS A 1 133 ? 1.115 -27.5 -11.281 1 94.38 133 LYS A CA 1
ATOM 1013 C C . LYS A 1 133 ? 0.33 -27.641 -12.578 1 94.38 133 LYS A C 1
ATOM 1015 O O . LYS A 1 133 ? -0.669 -28.359 -12.633 1 94.38 133 LYS A O 1
ATOM 1020 N N . MET B 1 1 ? -71.938 78.188 13.203 1 40 1 MET B N 1
ATOM 1021 C CA . MET B 1 1 ? -70.688 77.938 12.477 1 40 1 MET B CA 1
ATOM 1022 C C . MET B 1 1 ? -70.125 76.625 12.883 1 40 1 MET B C 1
ATOM 1024 O O . MET B 1 1 ? -69.812 76.375 14.055 1 40 1 MET B O 1
ATOM 1028 N N . ALA B 1 2 ? -70.5 75.562 12.117 1 48.97 2 ALA B N 1
ATOM 1029 C CA . ALA B 1 2 ? -70.25 74.125 12.297 1 48.97 2 ALA B CA 1
ATOM 1030 C C . ALA B 1 2 ? -68.75 73.812 12.219 1 48.97 2 ALA B C 1
ATOM 1032 O O . ALA B 1 2 ? -68.062 74.312 11.297 1 48.97 2 ALA B O 1
ATOM 1033 N N . ARG B 1 3 ? -68.125 73.688 13.367 1 46.88 3 ARG B N 1
ATOM 1034 C CA . ARG B 1 3 ? -66.75 73.312 13.594 1 46.88 3 ARG B CA 1
ATOM 1035 C C . ARG B 1 3 ? -66.438 72 12.969 1 46.88 3 ARG B C 1
ATOM 1037 O O . ARG B 1 3 ? -66.938 70.938 13.383 1 46.88 3 ARG B O 1
ATOM 1044 N N . THR B 1 4 ? -66.312 71.875 11.617 1 47.09 4 THR B N 1
ATOM 1045 C CA . THR B 1 4 ? -65.938 70.625 10.945 1 47.09 4 THR B CA 1
ATOM 1046 C C . THR B 1 4 ? -64.688 70.062 11.523 1 47.09 4 THR B C 1
ATOM 1048 O O . THR B 1 4 ? -63.688 70.812 11.719 1 47.09 4 THR B O 1
ATOM 1051 N N . TRP B 1 5 ? -64.875 69.062 12.406 1 50.19 5 TRP B N 1
ATOM 1052 C CA . TRP B 1 5 ? -63.812 68.312 13.062 1 50.19 5 TRP B CA 1
ATOM 1053 C C . TRP B 1 5 ? -62.875 67.625 12.039 1 50.19 5 TRP B C 1
ATOM 1055 O O . TRP B 1 5 ? -63.344 67.062 11.055 1 50.19 5 TRP B O 1
ATOM 1065 N N . PRO B 1 6 ? -61.656 68.188 11.891 1 51.25 6 PRO B N 1
ATOM 1066 C CA . PRO B 1 6 ? -60.719 67.562 10.898 1 51.25 6 PRO B CA 1
ATOM 1067 C C . PRO B 1 6 ? -60.531 66.062 11.086 1 51.25 6 PRO B C 1
ATOM 1069 O O . PRO B 1 6 ? -60.531 65.562 12.211 1 51.25 6 PRO B O 1
ATOM 1072 N N . THR B 1 7 ? -61 65.188 10.203 1 52.31 7 THR B N 1
ATOM 1073 C CA . THR B 1 7 ? -60.812 63.75 10.086 1 52.31 7 THR B CA 1
ATOM 1074 C C . THR B 1 7 ? -59.344 63.406 10.102 1 52.31 7 THR B C 1
ATOM 1076 O O . THR B 1 7 ? -58.562 63.938 9.328 1 52.31 7 THR B O 1
ATOM 1079 N N . MET B 1 8 ? -58.75 63.031 11.273 1 47.44 8 MET B N 1
ATOM 1080 C CA . MET B 1 8 ? -57.406 62.531 11.461 1 47.44 8 MET B CA 1
ATOM 1081 C C . MET B 1 8 ? -57.125 61.344 10.531 1 47.44 8 MET B C 1
ATOM 1083 O O . MET B 1 8 ? -57.906 60.406 10.508 1 47.44 8 MET B O 1
ATOM 1087 N N . GLN B 1 9 ? -56.531 61.469 9.344 1 47.09 9 GLN B N 1
ATOM 1088 C CA . GLN B 1 9 ? -56.094 60.406 8.438 1 47.09 9 GLN B CA 1
ATOM 1089 C C . GLN B 1 9 ? -55.156 59.438 9.148 1 47.09 9 GLN B C 1
ATOM 1091 O O . GLN B 1 9 ? -54.188 59.844 9.781 1 47.09 9 GLN B O 1
ATOM 1096 N N . ALA B 1 10 ? -55.656 58.25 9.609 1 51.06 10 ALA B N 1
ATOM 1097 C CA . ALA B 1 10 ? -54.875 57.125 10.133 1 51.06 10 ALA B CA 1
ATOM 1098 C C . ALA B 1 10 ? -53.812 56.656 9.125 1 51.06 10 ALA B C 1
ATOM 1100 O O . ALA B 1 10 ? -54.156 56.344 7.977 1 51.06 10 ALA B O 1
ATOM 1101 N N . SER B 1 11 ? -52.594 57.219 9.141 1 51.03 11 SER B N 1
ATOM 1102 C CA . SER B 1 11 ? -51.469 56.75 8.352 1 51.03 11 SER B CA 1
ATOM 1103 C C . SER B 1 11 ? -51.219 55.25 8.602 1 51.03 11 SER B C 1
ATOM 1105 O O . SER B 1 11 ? -51.219 54.812 9.742 1 51.03 11 SER B O 1
ATOM 1107 N N . SER B 1 12 ? -51.781 54.312 7.797 1 53.28 12 SER B N 1
ATOM 1108 C CA . SER B 1 12 ? -51.469 52.875 7.766 1 53.28 12 SER B CA 1
ATOM 1109 C C . SER B 1 12 ? -49.969 52.625 7.719 1 53.28 12 SER B C 1
ATOM 1111 O O . SER B 1 12 ? -49.281 53.156 6.848 1 53.28 12 SER B O 1
ATOM 1113 N N . PHE B 1 13 ? -49.188 52.438 8.852 1 54.09 13 PHE B N 1
ATOM 1114 C CA . PHE B 1 13 ? -47.812 51.969 8.914 1 54.09 13 PHE B CA 1
ATOM 1115 C C . PHE B 1 13 ? -47.656 50.625 8.25 1 54.09 13 PHE B C 1
ATOM 1117 O O . PHE B 1 13 ? -48.25 49.625 8.68 1 54.09 13 PHE B O 1
ATOM 1124 N N . SER B 1 14 ? -47.594 50.469 6.961 1 54.22 14 SER B N 1
ATOM 1125 C CA . SER B 1 14 ? -47.219 49.188 6.344 1 54.22 14 SER B CA 1
ATOM 1126 C C . SER B 1 14 ? -45.812 48.75 6.816 1 54.22 14 SER B C 1
ATOM 1128 O O . SER B 1 14 ? -44.844 49.469 6.59 1 54.22 14 SER B O 1
ATOM 1130 N N . ALA B 1 15 ? -45.688 48.062 7.961 1 53.59 15 ALA B N 1
ATOM 1131 C CA . ALA B 1 15 ? -44.438 47.438 8.359 1 53.59 15 ALA B CA 1
ATOM 1132 C C . ALA B 1 15 ? -43.875 46.562 7.234 1 53.59 15 ALA B C 1
ATOM 1134 O O . ALA B 1 15 ? -44.531 45.656 6.742 1 53.59 15 ALA B O 1
ATOM 1135 N N . VAL B 1 16 ? -43 47.094 6.34 1 57.41 16 VAL B N 1
ATOM 1136 C CA . VAL B 1 16 ? -42.219 46.312 5.395 1 57.41 16 VAL B CA 1
ATOM 1137 C C . VAL B 1 16 ? -41.438 45.219 6.137 1 57.41 16 VAL B C 1
ATOM 1139 O O . VAL B 1 16 ? -40.625 45.5 7 1 57.41 16 VAL B O 1
ATOM 1142 N N . LEU B 1 17 ? -42 44.031 6.434 1 60.25 17 LEU B N 1
ATOM 1143 C CA . LEU B 1 17 ? -41.25 42.875 6.891 1 60.25 17 LEU B CA 1
ATOM 1144 C C . LEU B 1 17 ? -40.062 42.594 5.953 1 60.25 17 LEU B C 1
ATOM 1146 O O . LEU B 1 17 ? -40.281 42.2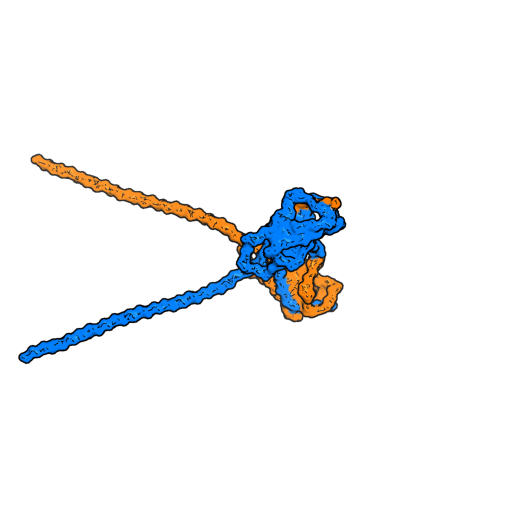5 4.789 1 60.25 17 LEU B O 1
ATOM 1150 N N . SER B 1 18 ? -38.969 43.281 6.098 1 59.53 18 SER B N 1
ATOM 1151 C CA . SER B 1 18 ? -37.75 42.906 5.359 1 59.53 18 SER B CA 1
ATOM 1152 C C . SER B 1 18 ? -37.375 41.469 5.629 1 59.53 18 SER B C 1
ATOM 1154 O O . SER B 1 18 ? -37.188 41.062 6.781 1 59.53 18 SER B O 1
ATOM 1156 N N . LEU B 1 19 ? -37.781 40.531 4.824 1 62.5 19 LEU B N 1
ATOM 1157 C CA . LEU B 1 19 ? -37.312 39.156 4.859 1 62.5 19 LEU B CA 1
ATOM 1158 C C . LEU B 1 19 ? -35.781 39.094 4.816 1 62.5 19 LEU B C 1
ATOM 1160 O O . LEU B 1 19 ? -35.188 39.531 3.824 1 62.5 19 LEU B O 1
ATOM 1164 N N . LEU B 1 20 ? -35.125 39.188 5.918 1 62.25 20 LEU B N 1
ATOM 1165 C CA . LEU B 1 20 ? -33.688 38.906 5.984 1 62.25 20 LEU B CA 1
ATOM 1166 C C . LEU B 1 20 ? -33.375 37.531 5.395 1 62.25 20 LEU B C 1
ATOM 1168 O O . LEU B 1 20 ? -33.781 36.5 5.953 1 62.25 20 LEU B O 1
ATOM 1172 N N . VAL B 1 21 ? -33.156 37.406 4.09 1 61.91 21 VAL B N 1
ATOM 1173 C CA . VAL B 1 21 ? -32.625 36.188 3.506 1 61.91 21 VAL B CA 1
ATOM 1174 C C . VAL B 1 21 ? -31.234 35.906 4.102 1 61.91 21 VAL B C 1
ATOM 1176 O O . VAL B 1 21 ? -30.297 36.656 3.883 1 61.91 21 VAL B O 1
ATOM 1179 N N . VAL B 1 22 ? -31.156 35.219 5.234 1 62.41 22 VAL B N 1
ATOM 1180 C CA . VAL B 1 22 ? -29.891 34.656 5.723 1 62.41 22 VAL B CA 1
ATOM 1181 C C . VAL B 1 22 ? -29.297 33.75 4.672 1 62.41 22 VAL B C 1
ATOM 1183 O O . VAL B 1 22 ? -29.891 32.688 4.348 1 62.41 22 VAL B O 1
ATOM 1186 N N . ALA B 1 23 ? -28.344 34.219 3.869 1 62.44 23 ALA B N 1
ATOM 1187 C CA . ALA B 1 23 ? -27.516 33.344 3.035 1 62.44 23 ALA B CA 1
ATOM 1188 C C . ALA B 1 23 ? -26.75 32.344 3.885 1 62.44 23 ALA B C 1
ATOM 1190 O O . ALA B 1 23 ? -25.875 32.719 4.668 1 62.44 23 ALA B O 1
ATOM 1191 N N . LEU B 1 24 ? -27.312 31.156 4.234 1 62.53 24 LEU B N 1
ATOM 1192 C CA . LEU B 1 24 ? -26.531 30.078 4.805 1 62.53 24 LEU B CA 1
ATOM 1193 C C . LEU B 1 24 ? -25.344 29.734 3.918 1 62.53 24 LEU B C 1
ATOM 1195 O O . LEU B 1 24 ? -25.5 29.188 2.826 1 62.53 24 LEU B O 1
ATOM 1199 N N . ALA B 1 25 ? -24.25 30.406 4.062 1 62.84 25 ALA B N 1
ATOM 1200 C CA . ALA B 1 25 ? -23.016 29.953 3.439 1 62.84 25 ALA B CA 1
ATOM 1201 C C . ALA B 1 25 ? -22.734 28.5 3.771 1 62.84 25 ALA B C 1
ATOM 1203 O O . ALA B 1 25 ? -22.531 28.141 4.938 1 62.84 25 ALA B O 1
ATOM 1204 N N . SER B 1 26 ? -23.062 27.516 2.936 1 61.25 26 SER B N 1
ATOM 1205 C CA . SER B 1 26 ? -22.672 26.125 3.08 1 61.25 26 SER B CA 1
ATOM 1206 C C . SER B 1 26 ? -21.156 26 3.248 1 61.25 26 SER B C 1
ATOM 1208 O O . SER B 1 26 ? -20.391 26.312 2.33 1 61.25 26 SER B O 1
ATOM 1210 N N . ILE B 1 27 ? -20.625 26.125 4.414 1 63.56 27 ILE B N 1
ATOM 1211 C CA . ILE B 1 27 ? -19.25 25.688 4.625 1 63.56 27 ILE B CA 1
ATOM 1212 C C . ILE B 1 27 ? -19.062 24.266 4.086 1 63.56 27 ILE B C 1
ATOM 1214 O O . ILE B 1 27 ? -19.703 23.328 4.566 1 63.56 27 ILE B O 1
ATOM 1218 N N . VAL B 1 28 ? -18.844 24.188 2.787 1 57.12 28 VAL B N 1
ATOM 1219 C CA . VAL B 1 28 ? -18.469 22.875 2.242 1 57.12 28 VAL B CA 1
ATOM 1220 C C . VAL B 1 28 ? -17.219 22.359 2.957 1 57.12 28 VAL B C 1
ATOM 1222 O O . VAL B 1 28 ? -16.141 22.922 2.809 1 57.12 28 VAL B O 1
ATOM 1225 N N . PHE B 1 29 ? -17.438 21.703 4.105 1 61.88 29 PHE B N 1
ATOM 1226 C CA . PHE B 1 29 ? -16.328 20.938 4.641 1 61.88 29 PHE B CA 1
ATOM 1227 C C . PHE B 1 29 ? -15.891 19.859 3.652 1 61.88 29 PHE B C 1
ATOM 1229 O O . PHE B 1 29 ? -16.703 19.047 3.201 1 61.88 29 PHE B O 1
ATOM 1236 N N . ALA B 1 30 ? -14.828 20.156 2.949 1 62.22 30 ALA B N 1
ATOM 1237 C CA . ALA B 1 30 ? -14.281 19.094 2.111 1 62.22 30 ALA B CA 1
ATOM 1238 C C . ALA B 1 30 ? -14.211 17.766 2.881 1 62.22 30 ALA B C 1
ATOM 1240 O O . ALA B 1 30 ? -13.672 17.719 3.988 1 62.22 30 ALA B O 1
ATOM 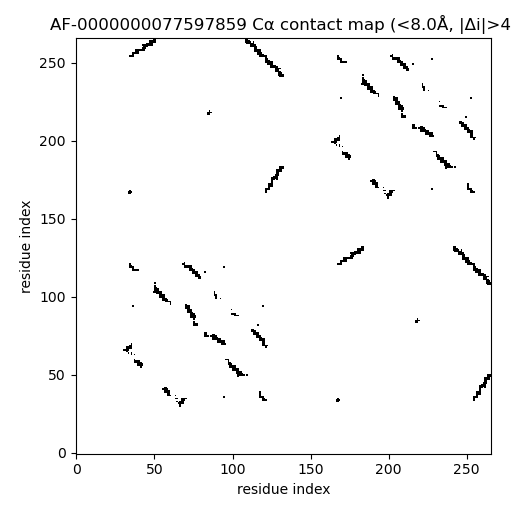1241 N N . ARG B 1 31 ? -15.039 16.844 2.521 1 70.62 31 ARG B N 1
ATOM 1242 C CA . ARG B 1 31 ? -14.977 15.531 3.146 1 70.62 31 ARG B CA 1
ATOM 1243 C C . ARG B 1 31 ? -13.586 14.922 2.986 1 70.62 31 ARG B C 1
ATOM 1245 O O . ARG B 1 31 ? -12.984 15.016 1.918 1 70.62 31 ARG B O 1
ATOM 1252 N N . PRO B 1 32 ? -13.047 14.484 3.979 1 77 32 PRO B N 1
ATOM 1253 C CA . PRO B 1 32 ? -11.703 13.891 3.883 1 77 32 PRO B CA 1
ATOM 1254 C C . PRO B 1 32 ? -11.641 12.734 2.891 1 77 32 PRO B C 1
ATOM 1256 O O . PRO B 1 32 ? -12.57 11.922 2.82 1 77 32 PRO B O 1
ATOM 1259 N N . THR B 1 33 ? -10.766 12.867 1.943 1 84.06 33 THR B N 1
ATOM 1260 C CA . THR B 1 33 ? -10.508 11.742 1.055 1 84.06 33 THR B CA 1
ATOM 1261 C C . THR B 1 33 ? -10 10.531 1.842 1 84.06 33 THR B C 1
ATOM 1263 O O . THR B 1 33 ? -9.453 10.688 2.936 1 84.06 33 THR B O 1
ATOM 1266 N N . GLN B 1 34 ? -10.312 9.336 1.295 1 91.5 34 GLN B N 1
ATOM 1267 C CA . GLN B 1 34 ? -9.945 8.102 1.982 1 91.5 34 GLN B CA 1
ATOM 1268 C C . GLN B 1 34 ? -9.305 7.105 1.02 1 91.5 34 GLN B C 1
ATOM 1270 O O . GLN B 1 34 ? -9.617 7.105 -0.175 1 91.5 34 GLN B O 1
ATOM 1275 N N . ILE B 1 35 ? -8.422 6.328 1.543 1 94.88 35 ILE B N 1
ATOM 1276 C CA . ILE B 1 35 ? -7.902 5.184 0.802 1 94.88 35 ILE B CA 1
ATOM 1277 C C . ILE B 1 35 ? -8.945 4.066 0.793 1 94.88 35 ILE B C 1
ATOM 1279 O O . ILE B 1 35 ? -9.508 3.727 1.835 1 94.88 35 ILE B O 1
ATOM 1283 N N . TYR B 1 36 ? -9.195 3.57 -0.359 1 96 36 TYR B N 1
ATOM 1284 C CA . TYR B 1 36 ? -10.25 2.58 -0.539 1 96 36 TYR B CA 1
ATOM 1285 C C . TYR B 1 36 ? -9.664 1.231 -0.949 1 96 36 TYR B C 1
ATOM 1287 O O . TYR B 1 36 ? -8.867 1.153 -1.883 1 96 36 TYR B O 1
ATOM 1295 N N . VAL B 1 37 ? -10.008 0.176 -0.261 1 97.88 37 VAL B N 1
ATOM 1296 C CA . VAL B 1 37 ? -9.672 -1.193 -0.633 1 97.88 37 VAL B CA 1
ATOM 1297 C C . VAL B 1 37 ? -10.844 -2.119 -0.33 1 97.88 37 VAL B C 1
ATOM 1299 O O . VAL B 1 37 ? -11.125 -2.42 0.833 1 97.88 37 VAL B O 1
ATOM 1302 N N . PRO B 1 38 ? -11.555 -2.57 -1.318 1 98.06 38 PRO B N 1
ATOM 1303 C CA . PRO B 1 38 ? -12.734 -3.416 -1.139 1 98.06 38 PRO B CA 1
ATOM 1304 C C . PRO B 1 38 ? -12.383 -4.879 -0.886 1 98.06 38 PRO B C 1
ATOM 1306 O O . PRO B 1 38 ? -11.242 -5.297 -1.134 1 98.06 38 PRO B O 1
ATOM 1309 N N . PRO B 1 39 ? -13.312 -5.66 -0.375 1 98.19 39 PRO B N 1
ATOM 1310 C CA . PRO B 1 39 ? -13.039 -7.078 -0.144 1 98.19 39 PRO B CA 1
ATOM 1311 C C . PRO B 1 39 ? -13.031 -7.895 -1.435 1 98.19 39 PRO B C 1
ATOM 1313 O O . PRO B 1 39 ? -13.859 -7.676 -2.316 1 98.19 39 PRO B O 1
ATOM 1316 N N . LEU B 1 40 ? -12.109 -8.82 -1.485 1 98.88 40 LEU B N 1
ATOM 1317 C CA . LEU B 1 40 ? -12.016 -9.742 -2.613 1 98.88 40 LEU B CA 1
ATOM 1318 C C . LEU B 1 40 ? -13.203 -10.695 -2.625 1 98.88 40 LEU B C 1
ATOM 1320 O O . LEU B 1 40 ? -13.648 -11.156 -1.571 1 98.88 40 LEU B O 1
ATOM 1324 N N . THR B 1 41 ? -13.68 -10.977 -3.85 1 98.88 41 THR B N 1
ATOM 1325 C CA . THR B 1 41 ? -14.773 -11.93 -4.008 1 98.88 41 THR B CA 1
ATOM 1326 C C . THR B 1 41 ? -14.312 -13.148 -4.797 1 98.88 41 THR B C 1
ATOM 1328 O O . THR B 1 41 ? -14.992 -14.18 -4.816 1 98.88 41 THR B O 1
ATOM 1331 N N . SER B 1 42 ? -13.211 -13.047 -5.535 1 98.75 42 SER B N 1
ATOM 1332 C CA . SER B 1 42 ? -12.586 -14.156 -6.25 1 98.75 42 SER B CA 1
ATOM 1333 C C . SER B 1 42 ? -11.062 -14.086 -6.164 1 98.75 42 SER B C 1
ATOM 1335 O O . SER B 1 42 ? -10.484 -13.008 -6.316 1 98.75 42 SER B O 1
ATOM 1337 N N . PRO B 1 43 ? -10.406 -15.273 -5.984 1 98.81 43 PRO B N 1
ATOM 1338 C CA . PRO B 1 43 ? -10.922 -16.641 -5.848 1 98.81 43 PRO B CA 1
ATOM 1339 C C . PRO B 1 43 ? -11.578 -16.891 -4.492 1 98.81 43 PRO B C 1
ATOM 1341 O O . PRO B 1 43 ? -11.203 -16.266 -3.496 1 98.81 43 PRO B O 1
ATOM 1344 N N . SER B 1 44 ? -12.539 -17.719 -4.461 1 98.56 44 SER B N 1
ATOM 1345 C CA . SER B 1 44 ? -13.18 -18.141 -3.213 1 98.56 44 SER B CA 1
ATOM 1346 C C . SER B 1 44 ? -12.359 -19.203 -2.5 1 98.56 44 SER B C 1
ATOM 1348 O O . SER B 1 44 ? -11.445 -19.797 -3.088 1 98.56 44 SER B O 1
ATOM 1350 N N . ALA B 1 45 ? -12.68 -19.344 -1.227 1 97.94 45 ALA B N 1
ATOM 1351 C CA . ALA B 1 45 ? -12.047 -20.406 -0.454 1 97.94 45 ALA B CA 1
ATOM 1352 C C . ALA B 1 45 ? -12.211 -21.766 -1.139 1 97.94 45 ALA B C 1
ATOM 1354 O O . ALA B 1 45 ? -13.297 -22.078 -1.646 1 97.94 45 ALA B O 1
ATOM 1355 N N . GLY B 1 46 ? -11.078 -22.531 -1.232 1 96.56 46 GLY B N 1
ATOM 1356 C CA . GLY B 1 46 ? -11.141 -23.875 -1.775 1 96.56 46 GLY B CA 1
ATOM 1357 C C . GLY B 1 46 ? -10.891 -23.922 -3.271 1 96.56 46 GLY B C 1
ATOM 1358 O O . GLY B 1 46 ? -10.758 -25.016 -3.846 1 96.56 46 GLY B O 1
ATOM 1359 N N . THR B 1 47 ? -10.906 -22.797 -3.898 1 98.56 47 THR B N 1
ATOM 1360 C CA . THR B 1 47 ? -10.586 -22.734 -5.32 1 98.56 47 THR B CA 1
ATOM 1361 C C . THR B 1 47 ? -9.203 -23.312 -5.594 1 98.56 47 THR B C 1
ATOM 1363 O O . THR B 1 47 ? -8.305 -23.203 -4.762 1 98.56 47 THR B O 1
ATOM 1366 N N . SER B 1 48 ? -9.023 -23.969 -6.715 1 98.75 48 SER B N 1
ATOM 1367 C CA . SER B 1 48 ? -7.734 -24.438 -7.211 1 98.75 48 SER B CA 1
ATOM 1368 C C . SER B 1 48 ? -7.391 -23.797 -8.555 1 98.75 48 SER B C 1
ATOM 1370 O O . SER B 1 48 ? -8.172 -23.891 -9.5 1 98.75 48 SER B O 1
ATOM 1372 N N . TRP B 1 49 ? -6.336 -23.109 -8.609 1 98.81 49 TRP B N 1
ATOM 1373 C CA . TRP B 1 49 ? -5.805 -22.531 -9.836 1 98.81 49 TRP B CA 1
ATOM 1374 C C . TRP B 1 49 ? -4.52 -23.234 -10.266 1 98.81 49 TRP B C 1
ATOM 1376 O O . TRP B 1 49 ? -3.812 -23.797 -9.438 1 98.81 49 TRP B O 1
ATOM 1386 N N . LYS B 1 50 ? -4.199 -23.156 -11.539 1 98.81 50 LYS B N 1
ATOM 1387 C CA . LYS B 1 50 ? -2.986 -23.781 -12.062 1 98.81 50 LYS B CA 1
ATOM 1388 C C . LYS B 1 50 ? -1.89 -22.734 -12.289 1 98.81 50 LYS B C 1
ATOM 1390 O O . LYS B 1 50 ? -2.16 -21.641 -12.773 1 98.81 50 LYS B O 1
ATOM 1395 N N . ALA B 1 51 ? -0.696 -23.188 -11.992 1 98.5 51 ALA B N 1
ATOM 1396 C CA . ALA B 1 51 ? 0.434 -22.344 -12.375 1 98.5 51 ALA B CA 1
ATOM 1397 C C . ALA B 1 51 ? 0.427 -22.062 -13.875 1 98.5 51 ALA B C 1
ATOM 1399 O O . ALA B 1 51 ? 0.126 -22.953 -14.68 1 98.5 51 ALA B O 1
ATOM 1400 N N . GLY B 1 52 ? 0.68 -20.797 -14.156 1 98.62 52 GLY B N 1
ATOM 1401 C CA . GLY B 1 52 ? 0.688 -20.406 -15.555 1 98.62 52 GLY B CA 1
ATOM 1402 C C . GLY B 1 52 ? -0.686 -20.031 -16.078 1 98.62 52 GLY B C 1
ATOM 1403 O O . GLY B 1 52 ? -0.807 -19.438 -17.156 1 98.62 52 GLY B O 1
ATOM 1404 N N . GLY B 1 53 ? -1.693 -20.281 -15.383 1 98.75 53 GLY B N 1
ATOM 1405 C CA . GLY B 1 53 ? -3.059 -20 -15.797 1 98.75 53 GLY B CA 1
ATOM 1406 C C . GLY B 1 53 ? -3.426 -18.531 -15.656 1 98.75 53 GLY B C 1
ATOM 1407 O O . GLY B 1 53 ? -2.811 -17.797 -14.875 1 98.75 53 GLY B O 1
ATOM 1408 N N . ARG B 1 54 ? -4.457 -18.156 -16.438 1 98.81 54 ARG B N 1
ATOM 1409 C CA . ARG B 1 54 ? -5.043 -16.828 -16.375 1 98.81 54 ARG B CA 1
ATOM 1410 C C . ARG B 1 54 ? -6.406 -16.859 -15.695 1 98.81 54 ARG B C 1
ATOM 1412 O O . ARG B 1 54 ? -7.219 -17.75 -15.969 1 98.81 54 ARG B O 1
ATOM 1419 N N . TYR B 1 55 ? -6.605 -15.883 -14.812 1 98.88 55 TYR B N 1
ATOM 1420 C CA . TYR B 1 55 ? -7.828 -15.898 -14.023 1 98.88 55 TYR B CA 1
ATOM 1421 C C . TYR B 1 55 ? -8.305 -14.484 -13.734 1 98.88 55 TYR B C 1
ATOM 1423 O O . TYR B 1 55 ? -7.504 -13.555 -13.656 1 98.88 55 TYR B O 1
ATOM 1431 N N . ASN B 1 56 ? -9.648 -14.344 -13.562 1 98.81 56 ASN B N 1
ATOM 1432 C CA . ASN B 1 56 ? -10.219 -13.078 -13.125 1 98.81 56 ASN B CA 1
ATOM 1433 C C . ASN B 1 56 ? -10.258 -12.984 -11.602 1 98.81 56 ASN B C 1
ATOM 1435 O O . ASN B 1 56 ? -10.789 -13.875 -10.93 1 98.81 56 ASN B O 1
ATOM 1439 N N . VAL B 1 57 ? -9.625 -12.016 -11.133 1 98.94 57 VAL B N 1
ATOM 1440 C CA . VAL B 1 57 ? -9.758 -11.602 -9.742 1 98.94 57 VAL B CA 1
ATOM 1441 C C . VAL B 1 57 ? -10.844 -10.531 -9.617 1 98.94 57 VAL B C 1
ATOM 1443 O O . VAL B 1 57 ? -10.844 -9.547 -10.359 1 98.94 57 VAL B O 1
ATOM 1446 N N . THR B 1 58 ? -11.82 -10.75 -8.742 1 98.94 58 THR B N 1
ATOM 1447 C CA . THR B 1 58 ? -12.906 -9.781 -8.586 1 98.94 58 THR B CA 1
ATOM 1448 C C . THR B 1 58 ? -13.008 -9.312 -7.137 1 98.94 58 THR B C 1
ATOM 1450 O O . THR B 1 58 ? -12.523 -9.984 -6.223 1 98.94 58 THR B O 1
ATOM 1453 N N . TRP B 1 59 ? -13.633 -8.211 -6.887 1 98.88 59 TRP B N 1
ATOM 1454 C CA . TRP B 1 59 ? -13.906 -7.637 -5.574 1 98.88 59 TRP B CA 1
ATOM 1455 C C . TRP B 1 59 ? -15.188 -6.816 -5.594 1 98.88 59 TRP B C 1
ATOM 1457 O O . TRP B 1 59 ? -15.703 -6.48 -6.664 1 98.88 59 TRP B O 1
ATOM 1467 N N . ASP B 1 60 ? -15.688 -6.543 -4.434 1 98.69 60 ASP B N 1
ATOM 1468 C CA . ASP B 1 60 ? -16.984 -5.895 -4.277 1 98.69 60 ASP B CA 1
ATOM 1469 C C . ASP B 1 60 ? -16.828 -4.379 -4.188 1 98.69 60 ASP B C 1
ATOM 1471 O O . ASP B 1 60 ? -16.391 -3.852 -3.162 1 98.69 60 ASP B O 1
ATOM 1475 N N . THR B 1 61 ? -17.297 -3.607 -5.219 1 98.19 61 THR B N 1
ATOM 1476 C CA . THR B 1 61 ? -17.172 -2.154 -5.23 1 98.19 61 THR B CA 1
ATOM 1477 C C . THR B 1 61 ? -18.531 -1.492 -4.969 1 98.19 61 THR B C 1
ATOM 1479 O O . THR B 1 61 ? -18.75 -0.347 -5.367 1 98.19 61 THR B O 1
ATOM 1482 N N . SER B 1 62 ? -19.375 -2.113 -4.344 1 97.38 62 SER B N 1
ATOM 1483 C CA . SER B 1 62 ? -20.75 -1.645 -4.211 1 97.38 62 SER B CA 1
ATOM 1484 C C . SER B 1 62 ? -20.859 -0.508 -3.201 1 97.38 62 SER B C 1
ATOM 1486 O O . SER B 1 62 ? -21.844 0.22 -3.176 1 97.38 62 SER B O 1
ATOM 1488 N N . LYS B 1 63 ? -19.891 -0.377 -2.289 1 93.25 63 LYS B N 1
ATOM 1489 C CA . LYS B 1 63 ? -19.938 0.643 -1.245 1 93.25 63 LYS B CA 1
ATOM 1490 C C . LYS B 1 63 ? -18.656 1.469 -1.223 1 93.25 63 LYS B C 1
ATOM 1492 O O . LYS B 1 63 ? -17.969 1.546 -0.195 1 93.25 63 LYS B O 1
ATOM 1497 N N . PRO B 1 64 ? -18.406 2.139 -2.285 1 93.69 64 PRO B N 1
ATOM 1498 C CA . PRO B 1 64 ? -17.219 2.992 -2.266 1 93.69 64 PRO B CA 1
ATOM 1499 C C . PRO B 1 64 ? -17.422 4.27 -1.452 1 93.69 64 PRO B C 1
ATOM 1501 O O . PRO B 1 64 ? -18.547 4.719 -1.275 1 93.69 64 PRO B O 1
ATOM 1504 N N . PRO B 1 65 ? -16.328 4.762 -0.875 1 90.94 65 PRO B N 1
ATOM 1505 C CA . PRO B 1 65 ? -16.453 6.102 -0.292 1 90.94 65 PRO B CA 1
ATOM 1506 C C . PRO B 1 65 ? -16.688 7.184 -1.343 1 90.94 65 PRO B C 1
ATOM 1508 O O . PRO B 1 65 ? -16.484 6.941 -2.537 1 90.94 65 PRO B O 1
ATO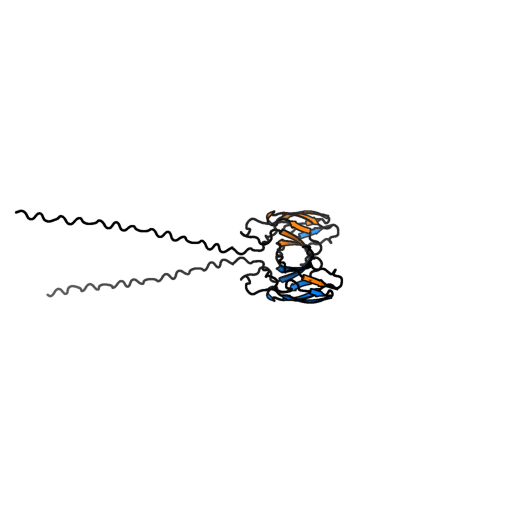M 1511 N N . GLU B 1 66 ? -17.141 8.281 -0.911 1 87.12 66 GLU B N 1
ATOM 1512 C CA . GLU B 1 66 ? -17.438 9.383 -1.822 1 87.12 66 GLU B CA 1
ATOM 1513 C C . GLU B 1 66 ? -16.156 9.914 -2.475 1 87.12 66 GLU B C 1
ATOM 1515 O O . GLU B 1 66 ? -16.156 10.25 -3.66 1 87.12 66 GLU B O 1
ATOM 1520 N N . ASP B 1 67 ? -15.133 10.016 -1.661 1 91.81 67 ASP B N 1
ATOM 1521 C CA . ASP B 1 67 ? -13.867 10.555 -2.168 1 91.81 67 ASP B CA 1
ATOM 1522 C C . ASP B 1 67 ? -12.727 9.562 -1.962 1 91.81 67 ASP B C 1
ATOM 1524 O O . ASP B 1 67 ? -12.414 9.195 -0.828 1 91.81 67 ASP B O 1
ATOM 1528 N N . ILE B 1 68 ? -12.141 9.164 -3.043 1 94.69 68 ILE B N 1
ATOM 1529 C CA . ILE B 1 68 ? -11.008 8.25 -3.021 1 94.69 68 ILE B CA 1
ATOM 1530 C C . ILE B 1 68 ? -9.719 9.031 -3.287 1 94.69 68 ILE B C 1
ATOM 1532 O O . ILE B 1 68 ? -9.609 9.75 -4.281 1 94.69 68 ILE B O 1
ATOM 1536 N N . THR B 1 69 ? -8.781 8.875 -2.389 1 94.12 69 THR B N 1
ATOM 1537 C CA . THR B 1 69 ? -7.52 9.602 -2.479 1 94.12 69 THR B CA 1
ATOM 1538 C C . THR B 1 69 ? -6.77 9.219 -3.752 1 94.12 69 THR B C 1
ATOM 1540 O O . THR B 1 69 ? -6.398 10.086 -4.543 1 94.12 69 THR B O 1
ATOM 1543 N N . ASN B 1 70 ? -6.43 7.926 -3.963 1 96.12 70 ASN B N 1
ATOM 1544 C CA . ASN B 1 70 ? -5.816 7.32 -5.141 1 96.12 70 ASN B CA 1
ATOM 1545 C C . ASN B 1 70 ? -6.645 6.148 -5.664 1 96.12 70 ASN B C 1
ATOM 1547 O O . ASN B 1 70 ? -6.938 5.211 -4.922 1 96.12 70 ASN B O 1
ATOM 1551 N N . ASP B 1 71 ? -6.984 6.109 -6.898 1 97.56 71 ASP B N 1
ATOM 1552 C CA . ASP B 1 71 ? -7.973 5.16 -7.398 1 97.56 71 ASP B CA 1
ATOM 1553 C C . ASP B 1 71 ? -7.297 3.951 -8.039 1 97.56 71 ASP B C 1
ATOM 1555 O O . ASP B 1 71 ? -7.938 3.189 -8.766 1 97.56 71 ASP B O 1
ATOM 1559 N N . ARG B 1 72 ? -6.012 3.807 -7.887 1 98.5 72 ARG B N 1
ATOM 1560 C CA . ARG B 1 72 ? -5.285 2.682 -8.469 1 98.5 72 ARG B CA 1
ATOM 1561 C C . ARG B 1 72 ? -5.23 1.506 -7.496 1 98.5 72 ARG B C 1
ATOM 1563 O O . ARG B 1 72 ? -5.367 1.687 -6.285 1 98.5 72 ARG B O 1
ATOM 1570 N N . GLY B 1 73 ? -5.098 0.303 -7.984 1 98.75 73 GLY B N 1
ATOM 1571 C CA . GLY B 1 73 ? -4.996 -0.911 -7.191 1 98.75 73 GLY B CA 1
ATOM 1572 C C . GLY B 1 73 ? -3.801 -1.767 -7.562 1 98.75 73 GLY B C 1
ATOM 1573 O O . GLY B 1 73 ? -3.113 -1.489 -8.547 1 98.75 73 GLY B O 1
ATOM 1574 N N . ARG B 1 74 ? -3.559 -2.699 -6.695 1 98.88 74 ARG B N 1
ATOM 1575 C CA . ARG B 1 74 ? -2.523 -3.715 -6.855 1 98.88 74 ARG B CA 1
ATOM 1576 C C . ARG B 1 74 ? -2.965 -5.047 -6.266 1 98.88 74 ARG B C 1
ATOM 1578 O O . ARG B 1 74 ? -3.611 -5.086 -5.219 1 98.88 74 ARG B O 1
ATOM 1585 N N . VAL B 1 75 ? -2.596 -6.148 -6.914 1 98.94 75 VAL B N 1
ATOM 1586 C CA . VAL B 1 75 ? -2.83 -7.496 -6.414 1 98.94 75 VAL B CA 1
ATOM 1587 C C . VAL B 1 75 ? -1.496 -8.219 -6.238 1 98.94 75 VAL B C 1
ATOM 1589 O O . VAL B 1 75 ? -0.691 -8.289 -7.168 1 98.94 75 VAL B O 1
ATOM 1592 N N . VAL B 1 76 ? -1.351 -8.766 -5.078 1 98.75 76 VAL B N 1
ATOM 1593 C CA . VAL B 1 76 ? -0.134 -9.516 -4.781 1 98.75 76 VAL B CA 1
ATOM 1594 C C . VAL B 1 76 ? -0.497 -10.914 -4.289 1 98.75 76 VAL B C 1
ATOM 1596 O O . VAL B 1 76 ? -1.571 -11.117 -3.719 1 98.75 76 VAL B O 1
ATOM 1599 N N . LEU B 1 77 ? 0.412 -11.812 -4.652 1 98.81 77 LEU B N 1
ATOM 1600 C CA . LEU B 1 77 ? 0.3 -13.18 -4.145 1 98.81 77 LEU B CA 1
ATOM 1601 C C . LEU B 1 77 ? 0.98 -13.312 -2.785 1 98.81 77 LEU B C 1
ATOM 1603 O O . LEU B 1 77 ? 2.078 -12.789 -2.584 1 98.81 77 LEU B O 1
ATOM 1607 N N . ALA B 1 78 ? 0.318 -13.953 -1.867 1 98.56 78 ALA B N 1
ATOM 1608 C CA . ALA B 1 78 ? 0.9 -14.273 -0.568 1 98.56 78 ALA B CA 1
ATOM 1609 C C . ALA B 1 78 ? 0.856 -15.781 -0.306 1 98.56 78 ALA B C 1
ATOM 1611 O O . ALA B 1 78 ? -0.048 -16.469 -0.779 1 98.56 78 ALA B O 1
ATOM 1612 N N . ARG B 1 79 ? 1.845 -16.203 0.359 1 97.38 79 ARG B N 1
ATOM 1613 C CA . ARG B 1 79 ? 1.896 -17.562 0.865 1 97.38 79 ARG B CA 1
ATOM 1614 C C . ARG B 1 79 ? 2.299 -17.594 2.336 1 97.38 79 ARG B C 1
ATOM 1616 O O . ARG B 1 79 ? 3.34 -17.047 2.709 1 97.38 79 ARG B O 1
ATOM 1623 N N . ASP B 1 80 ? 1.486 -18.203 3.152 1 94.31 80 ASP B N 1
ATOM 1624 C CA . ASP B 1 80 ? 1.729 -18.297 4.59 1 94.31 80 ASP B CA 1
ATOM 1625 C C . ASP B 1 80 ? 1.978 -16.906 5.18 1 94.31 80 ASP B C 1
ATOM 1627 O O . ASP B 1 80 ? 2.904 -16.719 5.973 1 94.31 80 ASP B O 1
ATOM 1631 N N . GLY B 1 81 ? 1.324 -15.891 4.633 1 92.19 81 GLY B N 1
ATOM 1632 C CA . GLY B 1 81 ? 1.368 -14.555 5.191 1 92.19 81 GLY B CA 1
ATOM 1633 C C . GLY B 1 81 ? 2.461 -13.688 4.586 1 92.19 81 GLY B C 1
ATOM 1634 O O . GLY B 1 81 ? 2.535 -12.492 4.863 1 92.19 81 GLY B O 1
ATOM 1635 N N . LEU B 1 82 ? 3.312 -14.336 3.799 1 95.38 82 LEU B N 1
ATOM 1636 C CA . LEU B 1 82 ? 4.395 -13.586 3.17 1 95.38 82 LEU B CA 1
ATOM 1637 C C . LEU B 1 82 ? 3.963 -13.039 1.812 1 95.38 82 LEU B C 1
ATOM 1639 O O . LEU B 1 82 ? 3.678 -13.812 0.892 1 95.38 82 LEU B O 1
ATOM 1643 N N . GLN B 1 83 ? 3.922 -11.742 1.683 1 97.75 83 GLN B N 1
ATOM 1644 C CA . GLN B 1 83 ? 3.467 -11.07 0.472 1 97.75 83 GLN B CA 1
ATOM 1645 C C . GLN B 1 83 ? 4.613 -10.883 -0.517 1 97.75 83 GLN B C 1
ATOM 1647 O O . GLN B 1 83 ? 5.73 -10.539 -0.123 1 97.75 83 GLN B O 1
ATOM 1652 N N . ASP B 1 84 ? 4.375 -11.141 -1.767 1 97.69 84 ASP B N 1
ATOM 1653 C CA . ASP B 1 84 ? 5.383 -10.922 -2.801 1 97.69 84 ASP B CA 1
ATOM 1654 C C . ASP B 1 84 ? 5.18 -9.57 -3.48 1 97.69 84 ASP B C 1
ATOM 1656 O O . ASP B 1 84 ? 4.598 -9.492 -4.566 1 97.69 84 ASP B O 1
ATOM 1660 N N . HIS B 1 85 ? 5.781 -8.539 -2.93 1 97.44 85 HIS B N 1
ATOM 1661 C CA . HIS B 1 85 ? 5.637 -7.184 -3.453 1 97.44 85 HIS B CA 1
ATOM 1662 C C . HIS B 1 85 ? 6.559 -6.957 -4.648 1 97.44 85 HIS B C 1
ATOM 1664 O O . HIS B 1 85 ? 6.387 -5.992 -5.395 1 97.44 85 HIS B O 1
ATOM 1670 N N . ALA B 1 86 ? 7.566 -7.77 -4.805 1 96.81 86 ALA B N 1
ATOM 1671 C CA . ALA B 1 86 ? 8.523 -7.613 -5.891 1 96.81 86 ALA B CA 1
ATOM 1672 C C . ALA B 1 86 ? 7.922 -8.055 -7.223 1 96.81 86 ALA B C 1
ATOM 1674 O O . ALA B 1 86 ? 8.336 -7.582 -8.289 1 96.81 86 ALA B O 1
ATOM 1675 N N . HIS B 1 87 ? 6.91 -8.953 -7.16 1 97.81 87 HIS B N 1
ATOM 1676 C CA . HIS B 1 87 ? 6.273 -9.469 -8.367 1 97.81 87 HIS B CA 1
ATOM 1677 C C . HIS B 1 87 ? 4.754 -9.414 -8.25 1 97.81 87 HIS B C 1
ATOM 1679 O O . HIS B 1 87 ? 4.098 -10.461 -8.164 1 97.81 87 HIS B O 1
ATOM 1685 N N . PRO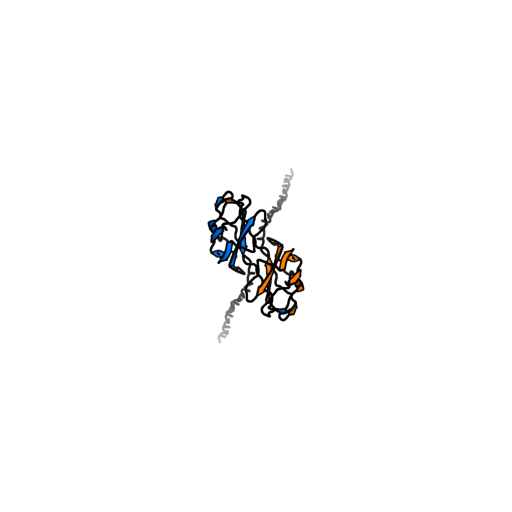 B 1 88 ? 4.191 -8.258 -8.305 1 98.69 88 PRO B N 1
ATOM 1686 C CA . PRO B 1 88 ? 2.729 -8.195 -8.266 1 98.69 88 PRO B CA 1
ATOM 1687 C C . PRO B 1 88 ? 2.072 -8.93 -9.43 1 98.69 88 PRO B C 1
ATOM 1689 O O . PRO B 1 88 ? 2.621 -8.961 -10.539 1 98.69 88 PRO B O 1
ATOM 1692 N N . LEU B 1 89 ? 0.931 -9.469 -9.156 1 98.94 89 LEU B N 1
ATOM 1693 C CA . LEU B 1 89 ? 0.189 -10.117 -10.234 1 98.94 89 LEU B CA 1
ATOM 1694 C C . LEU B 1 89 ? -0.442 -9.078 -11.164 1 98.94 89 LEU B C 1
ATOM 1696 O O . LEU B 1 89 ? -0.604 -9.328 -12.359 1 98.94 89 LEU B O 1
ATOM 1700 N N . ALA B 1 90 ? -0.887 -8 -10.664 1 98.88 90 ALA B N 1
ATOM 1701 C CA . ALA B 1 90 ? -1.427 -6.855 -11.391 1 98.88 90 ALA B CA 1
ATOM 1702 C C . ALA B 1 90 ? -1.243 -5.566 -10.594 1 98.88 90 ALA B C 1
ATOM 1704 O O . ALA B 1 90 ? -1.243 -5.586 -9.359 1 98.88 90 ALA B O 1
ATOM 1705 N N . GLU B 1 91 ? -1.099 -4.477 -11.273 1 98.44 91 GLU B N 1
ATOM 1706 C CA . GLU B 1 91 ? -0.98 -3.184 -10.609 1 98.44 91 GLU B CA 1
ATOM 1707 C C . GLU B 1 91 ? -1.385 -2.045 -11.539 1 98.44 91 GLU B C 1
ATOM 1709 O O . GLU B 1 91 ? -1.393 -2.209 -12.766 1 98.44 91 GLU B O 1
ATOM 1714 N N . GLY B 1 92 ? -1.762 -0.917 -10.914 1 98.31 92 GLY B N 1
ATOM 1715 C CA . GLY B 1 92 ? -2.043 0.306 -11.648 1 98.31 92 GLY B CA 1
ATOM 1716 C C . GLY B 1 92 ? -3.447 0.35 -12.219 1 98.31 92 GLY B C 1
ATOM 1717 O O . GLY B 1 92 ? -3.844 1.345 -12.828 1 98.31 92 GLY B O 1
ATOM 1718 N N . PHE B 1 93 ? -4.223 -0.685 -12.055 1 98.81 93 PHE B N 1
ATOM 1719 C CA . PHE B 1 93 ? -5.594 -0.709 -12.555 1 98.81 93 PHE B CA 1
ATOM 1720 C C . PHE B 1 93 ? -6.492 0.183 -11.711 1 98.81 93 PHE B C 1
ATOM 1722 O O . PHE B 1 93 ? -6.133 0.56 -10.594 1 98.81 93 PHE B O 1
ATOM 1729 N N . LEU B 1 94 ? -7.68 0.535 -12.305 1 98.69 94 LEU B N 1
ATOM 1730 C CA . LEU B 1 94 ? -8.656 1.295 -11.531 1 98.69 94 LEU B CA 1
ATOM 1731 C C . LEU B 1 94 ? -9.352 0.402 -10.508 1 98.69 94 LEU B C 1
ATOM 1733 O O . LEU B 1 94 ? -9.945 -0.614 -10.867 1 98.69 94 LEU B O 1
ATOM 1737 N N . ILE B 1 95 ? -9.289 0.793 -9.273 1 98.62 95 ILE B N 1
ATOM 1738 C CA . ILE B 1 95 ? -9.805 -0.034 -8.188 1 98.62 95 ILE B CA 1
ATOM 1739 C C . ILE B 1 95 ? -11.32 -0.177 -8.32 1 98.62 95 ILE B C 1
ATOM 1741 O O . ILE B 1 95 ? -11.898 -1.181 -7.895 1 98.62 95 ILE B O 1
ATOM 1745 N N . LEU B 1 96 ? -11.984 0.739 -8.969 1 98.56 96 LEU B N 1
ATOM 1746 C CA . LEU B 1 96 ? -13.438 0.722 -9.102 1 98.56 96 LEU B CA 1
ATOM 1747 C C . LEU B 1 96 ? -13.867 -0.133 -10.289 1 98.56 96 LEU B C 1
ATOM 1749 O O . LEU B 1 96 ? -15.062 -0.358 -10.5 1 98.56 96 LEU B O 1
ATOM 1753 N N . ASP B 1 97 ? -12.93 -0.723 -11.008 1 98.62 97 ASP B N 1
ATOM 1754 C CA . ASP B 1 97 ? -13.273 -1.641 -12.094 1 98.62 97 ASP B CA 1
ATOM 1755 C C . ASP B 1 97 ? -13.906 -2.92 -11.547 1 98.62 97 ASP B C 1
ATOM 1757 O O . ASP B 1 97 ? -14.672 -3.584 -12.25 1 98.62 97 ASP B O 1
ATOM 1761 N N . GLY B 1 98 ? -13.453 -3.287 -10.344 1 98.88 98 GLY B N 1
ATOM 1762 C CA . GLY B 1 98 ? -14.062 -4.434 -9.688 1 98.88 98 GLY B CA 1
ATOM 1763 C C . GLY B 1 98 ? -13.484 -5.758 -10.148 1 98.88 98 GLY B C 1
ATOM 1764 O O . GLY B 1 98 ? -13.914 -6.82 -9.695 1 98.88 98 GLY B O 1
ATOM 1765 N N . ARG B 1 99 ? -12.555 -5.703 -11.047 1 98.88 99 ARG B N 1
ATOM 1766 C CA . ARG B 1 99 ? -11.938 -6.926 -11.547 1 98.88 99 ARG B CA 1
ATOM 1767 C C . ARG B 1 99 ? -10.609 -6.629 -12.242 1 98.88 99 ARG B C 1
ATOM 1769 O O . ARG B 1 99 ? -10.375 -5.504 -12.688 1 98.88 99 ARG B O 1
ATOM 1776 N N . VAL B 1 100 ? -9.773 -7.605 -12.32 1 98.94 100 VAL B N 1
ATOM 1777 C CA . VAL B 1 100 ? -8.547 -7.598 -13.117 1 98.94 100 VAL B CA 1
ATOM 1778 C C . VAL B 1 100 ? -8.148 -9.031 -13.461 1 98.94 100 VAL B C 1
ATOM 1780 O O . VAL B 1 100 ? -8.359 -9.953 -12.672 1 98.94 100 VAL B O 1
ATOM 1783 N N . GLU B 1 101 ? -7.656 -9.211 -14.633 1 98.94 101 GLU B N 1
ATOM 1784 C CA . GLU B 1 101 ? -7.109 -10.516 -14.992 1 98.94 101 GLU B CA 1
ATOM 1785 C C . GLU B 1 101 ? -5.656 -10.641 -14.539 1 98.94 101 GLU B C 1
ATOM 1787 O O . GLU B 1 101 ? -4.867 -9.711 -14.695 1 98.94 101 GLU B O 1
ATOM 1792 N N . VAL B 1 102 ? -5.363 -11.836 -14.023 1 98.94 102 VAL B N 1
ATOM 1793 C CA . VAL B 1 102 ? -3.99 -12.086 -13.602 1 98.94 102 VAL B CA 1
ATOM 1794 C C . VAL B 1 102 ? -3.484 -13.391 -14.227 1 98.94 102 VAL B C 1
ATOM 1796 O O . VAL B 1 102 ? -4.277 -14.227 -14.656 1 98.94 102 VAL B O 1
ATOM 1799 N N . THR B 1 103 ? -2.18 -13.484 -14.289 1 98.88 103 THR B N 1
ATOM 1800 C CA . THR B 1 103 ? -1.507 -14.727 -14.633 1 98.88 103 THR B CA 1
ATOM 1801 C C . THR B 1 103 ? -0.724 -15.273 -13.445 1 98.88 103 THR B C 1
ATOM 1803 O O . THR B 1 103 ? 0.099 -14.562 -12.859 1 98.88 103 THR B O 1
ATOM 1806 N N . ILE B 1 104 ? -1.051 -16.469 -13.062 1 98.88 104 ILE B N 1
ATOM 1807 C CA . ILE B 1 104 ? -0.236 -17.109 -12.047 1 98.88 104 ILE B CA 1
ATOM 1808 C C . ILE B 1 104 ? 1.119 -17.5 -12.633 1 98.88 104 ILE B C 1
ATOM 1810 O O . ILE B 1 104 ? 1.187 -18.141 -13.688 1 98.88 104 ILE B O 1
ATOM 1814 N N . PRO B 1 105 ? 2.191 -17.109 -11.922 1 98.25 105 PRO B N 1
ATOM 1815 C CA . PRO B 1 105 ? 3.502 -17.453 -12.484 1 98.25 105 PRO B CA 1
ATOM 1816 C C . PRO B 1 105 ? 3.676 -18.953 -12.703 1 98.25 105 PRO B C 1
ATOM 1818 O O . PRO B 1 105 ? 3.23 -19.75 -11.883 1 98.25 105 PRO B O 1
ATOM 1821 N N . LYS B 1 106 ? 4.379 -19.266 -13.766 1 97.94 106 LYS B N 1
ATOM 1822 C CA . LYS B 1 106 ? 4.555 -20.672 -14.148 1 97.94 106 LYS B CA 1
ATOM 1823 C C . LYS B 1 106 ? 5.422 -21.406 -13.133 1 97.94 106 LYS B C 1
ATOM 1825 O O . LYS B 1 106 ? 5.27 -22.625 -12.938 1 97.94 106 LYS B O 1
ATOM 1830 N N . ASP B 1 107 ? 6.293 -20.719 -12.461 1 97.19 107 ASP B N 1
ATOM 1831 C CA . ASP B 1 107 ? 7.293 -21.359 -11.609 1 97.19 107 ASP B CA 1
ATOM 1832 C C . ASP B 1 107 ? 6.871 -21.312 -10.141 1 97.19 107 ASP B C 1
ATOM 1834 O O . ASP B 1 107 ? 7.668 -21.625 -9.25 1 97.19 107 ASP B O 1
ATOM 1838 N N . VAL B 1 108 ? 5.637 -20.922 -9.938 1 96.88 108 VAL B N 1
ATOM 1839 C CA . VAL B 1 108 ? 5.152 -20.875 -8.562 1 96.88 108 VAL B CA 1
ATOM 1840 C C . VAL B 1 108 ? 5.102 -22.297 -7.988 1 96.88 108 VAL B C 1
ATOM 1842 O O . VAL B 1 108 ? 4.707 -23.234 -8.68 1 96.88 108 VAL B O 1
ATOM 1845 N N . GLN B 1 109 ? 5.559 -22.438 -6.727 1 96.62 109 GLN B N 1
ATOM 1846 C CA . GLN B 1 109 ? 5.469 -23.734 -6.066 1 96.62 109 GLN B CA 1
ATOM 1847 C C . GLN B 1 109 ? 4.02 -24.078 -5.73 1 96.62 109 GLN B C 1
ATOM 1849 O O . GLN B 1 109 ? 3.301 -23.266 -5.148 1 96.62 109 GLN B O 1
ATOM 1854 N N . PRO B 1 110 ? 3.65 -25.281 -6.133 1 97.94 110 PRO B N 1
ATOM 1855 C CA . PRO B 1 110 ? 2.297 -25.672 -5.734 1 97.94 110 PRO B CA 1
ATOM 1856 C C . PRO B 1 110 ? 2.09 -25.625 -4.223 1 97.94 110 PRO B C 1
ATOM 1858 O O . PRO B 1 110 ? 3.053 -25.75 -3.461 1 97.94 110 PRO B O 1
ATOM 1861 N N . GLY B 1 111 ? 0.837 -25.406 -3.812 1 97.88 111 GLY B N 1
ATOM 1862 C CA . GLY B 1 111 ? 0.517 -25.344 -2.396 1 97.88 111 GLY B CA 1
ATOM 1863 C C . GLY B 1 111 ? -0.918 -24.938 -2.127 1 97.88 111 GLY B C 1
ATOM 1864 O O . GLY B 1 111 ? -1.628 -24.5 -3.039 1 97.88 111 GLY B O 1
ATOM 1865 N N . ASN B 1 112 ? -1.354 -25.031 -0.848 1 97.56 112 ASN B N 1
ATOM 1866 C CA . ASN B 1 112 ? -2.75 -24.797 -0.502 1 97.56 112 ASN B CA 1
ATOM 1867 C C . ASN B 1 112 ? -2.891 -23.625 0.482 1 97.56 112 ASN B C 1
ATOM 1869 O O . ASN B 1 112 ? -3.961 -23.422 1.059 1 97.56 112 ASN B O 1
ATOM 1873 N N . ALA B 1 113 ? -1.892 -22.922 0.685 1 97.44 113 ALA B N 1
ATOM 1874 C CA . ALA B 1 113 ? -1.903 -21.844 1.664 1 97.44 113 ALA B CA 1
ATOM 1875 C C . ALA B 1 113 ? -1.718 -20.484 0.987 1 97.44 113 ALA B C 1
ATOM 1877 O O . ALA B 1 113 ? -1.157 -19.562 1.578 1 97.44 113 ALA B O 1
ATOM 1878 N N . TYR B 1 114 ? -2.15 -20.453 -0.281 1 98.69 114 TYR B N 1
ATOM 1879 C CA . TYR B 1 114 ? -2.018 -19.203 -1.014 1 98.69 114 TYR B CA 1
ATOM 1880 C C . TYR B 1 114 ? -3.176 -18.266 -0.702 1 98.69 114 TYR B C 1
ATOM 1882 O O . TYR B 1 114 ? -4.277 -18.719 -0.372 1 98.69 114 TYR B O 1
ATOM 1890 N N . GLN B 1 115 ? -2.951 -17 -0.754 1 98.75 115 GLN B N 1
ATOM 1891 C CA . GLN B 1 115 ? -3.945 -15.922 -0.715 1 98.75 115 GLN B CA 1
ATOM 1892 C C . GLN B 1 115 ? -3.604 -14.82 -1.709 1 98.75 115 GLN B C 1
ATOM 1894 O O . GLN B 1 115 ? -2.434 -14.602 -2.029 1 98.75 115 GLN B O 1
ATOM 1899 N N . LEU B 1 116 ? -4.645 -14.211 -2.234 1 98.94 116 LEU B N 1
ATOM 1900 C CA . LEU B 1 116 ? -4.465 -12.922 -2.885 1 98.94 116 LEU B CA 1
ATOM 1901 C C . LEU B 1 116 ? -4.641 -11.781 -1.885 1 98.94 116 LEU B C 1
ATOM 1903 O O . LEU B 1 116 ? -5.449 -11.883 -0.958 1 98.94 116 LEU B O 1
ATOM 1907 N N . VAL B 1 117 ? -3.896 -10.781 -2.039 1 98.94 117 VAL B N 1
ATOM 1908 C CA . VAL B 1 117 ? -4.055 -9.555 -1.268 1 98.94 117 VAL B CA 1
ATOM 1909 C C . VAL B 1 117 ? -4.305 -8.383 -2.211 1 98.94 117 VAL B C 1
ATOM 1911 O O . VAL B 1 117 ? -3.535 -8.156 -3.148 1 98.94 117 VAL B O 1
ATOM 1914 N N . LEU B 1 118 ? -5.395 -7.684 -2.012 1 98.94 118 LEU B N 1
ATOM 1915 C CA . LEU B 1 118 ? -5.746 -6.477 -2.754 1 98.94 118 LEU B CA 1
ATOM 1916 C C . LEU B 1 118 ? -5.316 -5.227 -1.995 1 98.94 118 LEU B C 1
ATOM 1918 O O . LEU B 1 118 ? -5.547 -5.117 -0.789 1 98.94 118 LEU B O 1
ATOM 1922 N N . PHE B 1 119 ? -4.641 -4.359 -2.684 1 98.75 119 PHE B N 1
ATOM 1923 C CA . PHE B 1 119 ? -4.242 -3.074 -2.117 1 98.75 119 PHE B CA 1
ATOM 1924 C C . PHE B 1 119 ? -4.895 -1.924 -2.875 1 98.75 119 PHE B C 1
ATOM 1926 O O . PHE B 1 119 ? -4.887 -1.901 -4.105 1 98.75 119 PHE B O 1
ATOM 1933 N N . GLY B 1 120 ? -5.469 -1.008 -2.15 1 98.56 120 GLY B N 1
ATOM 1934 C CA . GLY B 1 120 ? -5.617 0.338 -2.682 1 98.56 120 GLY B CA 1
ATOM 1935 C C . GLY B 1 120 ? -4.355 1.172 -2.555 1 98.56 120 GLY B C 1
ATOM 1936 O O . GLY B 1 120 ? -3.588 1.004 -1.605 1 98.56 120 GLY B O 1
ATOM 1937 N N . ASP B 1 121 ? -4.168 2.053 -3.445 1 98.19 121 ASP B N 1
ATOM 1938 C CA . ASP B 1 121 ? -2.967 2.879 -3.408 1 98.19 121 ASP B CA 1
ATOM 1939 C C . ASP B 1 121 ? -3.018 3.873 -2.248 1 98.19 121 ASP B C 1
ATOM 1941 O O . ASP B 1 121 ? -3.809 4.82 -2.27 1 98.19 121 ASP B O 1
ATOM 1945 N N . SER B 1 122 ? -2.158 3.678 -1.306 1 98.12 122 SER B N 1
ATOM 1946 C CA . SER B 1 122 ? -2.084 4.551 -0.14 1 98.12 122 SER B CA 1
ATOM 1947 C C . SER B 1 122 ? -0.854 5.449 -0.2 1 98.12 122 SER B C 1
ATOM 1949 O O . SER B 1 122 ? -0.537 6.145 0.769 1 98.12 122 SER B O 1
ATOM 1951 N N . GLY B 1 123 ? -0.189 5.426 -1.262 1 98.5 123 GLY B N 1
ATOM 1952 C CA . GLY B 1 123 ? 1.061 6.164 -1.354 1 98.5 123 GLY B CA 1
ATOM 1953 C C . GLY B 1 123 ? 0.891 7.652 -1.126 1 98.5 123 GLY B C 1
ATOM 1954 O O . GLY B 1 123 ? 0.023 8.289 -1.732 1 98.5 123 GLY B O 1
ATOM 1955 N N . ASN B 1 124 ? 1.714 8.203 -0.253 1 98.5 124 ASN B N 1
ATOM 1956 C CA . ASN B 1 124 ? 1.814 9.633 0.028 1 98.5 124 ASN B CA 1
ATOM 1957 C C . ASN B 1 124 ? 3.23 10.148 -0.205 1 98.5 124 ASN B C 1
ATOM 1959 O O . ASN B 1 124 ? 4.129 9.898 0.597 1 98.5 124 ASN B O 1
ATOM 1963 N N . TYR B 1 125 ? 3.4 10.883 -1.229 1 98.56 125 TYR B N 1
ATOM 1964 C CA . TYR B 1 125 ? 4.715 11.336 -1.674 1 98.56 125 TYR B CA 1
ATOM 1965 C C . TYR B 1 125 ? 5.238 12.453 -0.785 1 98.56 125 TYR B C 1
ATOM 1967 O O . TYR B 1 125 ? 4.484 13.359 -0.41 1 98.56 125 TYR B O 1
ATOM 1975 N N . GLY B 1 126 ? 6.527 12.344 -0.467 1 98.75 126 GLY B N 1
ATOM 1976 C CA . GLY B 1 126 ? 7.234 13.484 0.09 1 98.75 126 GLY B CA 1
ATOM 1977 C C . GLY B 1 126 ? 7.797 14.414 -0.969 1 98.75 126 GLY B C 1
ATOM 1978 O O . GLY B 1 126 ? 7.625 14.18 -2.166 1 98.75 126 GLY B O 1
ATOM 1979 N N . PRO B 1 127 ? 8.406 15.461 -0.486 1 98.31 127 PRO B N 1
ATOM 1980 C CA . PRO B 1 127 ? 9.047 16.391 -1.421 1 98.31 127 PRO B CA 1
ATOM 1981 C C . PRO B 1 127 ? 10.234 15.766 -2.158 1 98.31 127 PRO B C 1
ATOM 1983 O O . PRO B 1 127 ? 10.781 14.758 -1.71 1 98.31 127 PRO B O 1
ATOM 1986 N N . ARG B 1 128 ? 10.578 16.375 -3.277 1 98.5 128 ARG B N 1
ATOM 1987 C CA . ARG B 1 128 ? 11.781 15.945 -3.982 1 98.5 128 ARG B CA 1
ATOM 1988 C C . ARG B 1 128 ? 13.031 16.266 -3.18 1 98.5 128 ARG B C 1
ATOM 1990 O O . ARG B 1 128 ? 13.109 17.312 -2.529 1 98.5 128 ARG B O 1
ATOM 1997 N N . PHE B 1 129 ? 13.992 15.344 -3.328 1 98.81 129 PHE B N 1
ATOM 1998 C CA . PHE B 1 129 ? 15.289 15.547 -2.686 1 98.81 129 PHE B CA 1
ATOM 1999 C C . PHE B 1 129 ? 16.406 14.922 -3.516 1 98.81 129 PHE B C 1
ATOM 2001 O O . PHE B 1 129 ? 16.156 14.32 -4.559 1 98.81 129 PHE B O 1
ATOM 2008 N N . THR B 1 130 ? 17.656 15.156 -3.09 1 98.69 130 THR B N 1
ATOM 2009 C CA . THR B 1 130 ? 18.844 14.758 -3.846 1 98.69 130 THR B CA 1
ATOM 2010 C C . THR B 1 130 ? 19.562 13.617 -3.145 1 98.69 130 THR B C 1
ATOM 2012 O O . THR B 1 130 ? 19.672 13.602 -1.916 1 98.69 130 THR B O 1
ATOM 2015 N N . ILE B 1 131 ? 19.938 12.641 -3.85 1 98.75 131 ILE B N 1
ATOM 2016 C CA . ILE B 1 131 ? 20.875 11.633 -3.363 1 98.75 131 ILE B CA 1
ATOM 2017 C C . ILE B 1 131 ? 22.219 11.812 -4.055 1 98.75 131 ILE B C 1
ATOM 2019 O O . ILE B 1 131 ? 22.281 11.914 -5.285 1 98.75 131 ILE B O 1
ATOM 2023 N N . THR B 1 132 ? 23.188 11.898 -3.299 1 98.5 132 THR B N 1
ATOM 2024 C CA . THR B 1 132 ? 24.562 12.055 -3.791 1 98.5 132 THR B CA 1
ATOM 2025 C C . THR B 1 132 ? 25.375 10.805 -3.508 1 98.5 132 THR B C 1
ATOM 2027 O O . THR B 1 132 ? 24.922 9.898 -2.803 1 98.5 132 THR B O 1
ATOM 2030 N N . LYS B 1 133 ? 26.672 10.656 -4.168 1 94.62 133 LYS B N 1
ATOM 2031 C CA . LYS B 1 133 ? 27.578 9.539 -3.926 1 94.62 133 LYS B CA 1
ATOM 2032 C C . LYS B 1 133 ? 28.344 9.734 -2.623 1 94.62 133 LYS B C 1
ATOM 2034 O O . LYS B 1 133 ? 28.688 10.859 -2.26 1 94.62 133 LYS B O 1
#

InterPro domains:
  IPR018466 Cell wall synthesis protein KRE9/Knh1-like, N-terminal [PF10342] (42-131)

Secondary structure (DSSP, 8-state):
------------------------------PPPBB--PPEEESPTT-EEETT-EEEEEE--SS--S-BS--EEEEEEEETTEE-TTS-SEEEEEGGG-EEEEE--TTPPPEEEEEEEEEE---EE---EEEE-/------------------------------PPPBB--PPEEESPTT-EEETT-EEEEEE--SS--S-BS--EEEEEEEETTEE-TTS-SEEEEEGGG-EEEEE--TTPPPEEEEEEEEEE---EE---EEEE-

Sequence (266 aa):
MARTWPTMQASSFSAVLSLLVVALASIVFARPTQIYVPPLTSPSAGTSWKAGGRYNVTWDTSKPPEDITNDRGRVVLARDGLQDHAHPLAEGFLILDGRVEVTIPKDVQPGNAYQLVLFGDSGNYGPRFTITKMARTWPTMQASSFSAVLSLLVVALASIVFARPTQIYVPPLTSPSAGTSWKAGGRYNVTWDTSKPPEDITNDRGRVVLARDGLQDHAHPLAEGFLILDGRVEVTIPKDVQPGNAYQLVLFGDSGNYGPRFTITK

Nearest PDB structures (foldseek):
  6x39-assembly1_A  TM=5.056E-01  e=1.164E-01  Mus musculus
  1x5a-assembly1_A  TM=3.650E-01  e=3.851E-02  Mus musculus
  2crm-assembly1_A  TM=4.877E-01  e=2.925E-01  Homo sapiens
  7s0q-assembly1_B  TM=2.534E-01  e=1.063E+00  Homo sapiens
  3gle-assembly3_C  TM=2.837E-01  e=2.840E+00  Streptococcus pyogenes serotype M1

Organism: Pleurotus ostreatus (NCBI:txid5322)

Solvent-accessible surface area (backbone atoms only — not comparable to full-atom values): 15596 Å² total; per-residue (Å²): 134,83,77,77,72,80,78,78,80,79,78,78,79,75,78,75,77,76,78,77,78,76,78,77,75,75,77,75,69,78,73,76,61,34,49,56,60,58,57,53,64,33,65,45,67,76,39,74,46,43,40,53,38,74,46,70,34,31,34,56,62,87,77,66,71,94,42,62,65,39,60,32,22,35,32,27,50,24,49,83,84,46,70,35,62,68,61,53,49,40,66,73,42,56,52,80,66,30,54,49,72,32,56,42,54,67,82,56,75,61,44,64,54,30,28,48,30,37,29,23,40,37,71,33,72,36,44,46,21,28,37,39,118,133,86,76,77,74,80,79,80,78,78,79,78,78,76,77,77,77,74,76,78,77,77,79,77,76,75,76,76,72,77,72,76,59,37,51,56,60,56,56,54,63,33,66,44,66,76,40,73,44,43,40,52,36,75,45,72,36,32,35,55,64,85,77,66,73,94,41,63,66,37,60,31,23,36,33,27,50,24,48,84,84,46,68,36,62,67,61,53,48,40,66,72,43,56,52,78,66,30,55,48,71,31,55,41,55,66,83,56,76,61,46,65,53,29,28,47,29,38,28,22,41,38,71,34,72,36,46,46,21,29,36,39,118

pLDDT: mean 87.64, std 18.14, range [35.53, 98.94]

Foldseek 3Di:
DPPPPPPPPPPPPPPPPPPPPPPPPPPPPPDDADFDWFDWPPPDQPDDDAAFDKDKTFGDLPDDDPHHPAQKKWKFKDAPRRTDPVDTQDTRDGNNVRIDMGHHHNPDDDDRRMDMDMGTDPDDDDDDDDDDD/DDPPDPDPPPPPPPPPPPPPPPPPPPPPPPDDADFDWFDWPPPDQPDDDAAFDKDKTFGDLPDDDPHHPAQKKWKFKDAPRRTDPVDTQDTRDGNNVGIDMGHHHNPDDDDRRMDMDMGGDPDDDDDDDDDDD